Protein AF-A0A496VS73-F1 (afdb_monomer_lite)

Sequence (205 aa):
EYIEGAIDGEAWLETQGPLDFQDGQQIALQIAHCLQRTHEQGIYHLDLKPANLLLKREQDRLIVKIIDFGLARIAPSLRDKTEQRSGTRSLTAFGQAIFGTWEYAPPEQQGNKPVSTPKSDGIAEDDKAWQTACEQNTLEAYQAYLKGNTLKRHLEKAKACLQALEKEKQTQLRREAERKQKAEQQEQAERKTTTDKFFQFEELI

Secondary structure (DSSP, 8-state):
---TT-EEHHHHHHHH-SPPHHHHHHHHHHHHHHHHHHHHTTEE-----GGGEEEEEETTEEEEEE---TT-EE-S-SSS-SSS-------TTHHHH-SS-GGG--TTTS-SS----SSHHHHHHHHHHHHHHHHH-SHHHHHHHHHSSS--TTHHHHHHHHHHHHHHHHHHHHHHHHHHHHHHHHHHHHHHHHHHHHHHHHTT-

Structure (mmCIF, N/CA/C/O backbone):
data_AF-A0A496VS73-F1
#
_entry.id   AF-A0A496VS73-F1
#
loop_
_atom_site.group_PDB
_atom_site.id
_atom_site.type_symbol
_atom_site.label_atom_id
_atom_site.label_alt_id
_atom_site.label_comp_id
_atom_site.label_asym_id
_atom_site.label_entity_id
_atom_site.label_seq_id
_atom_site.pdbx_PDB_ins_code
_atom_site.Cartn_x
_atom_site.Cartn_y
_atom_site.Cartn_z
_atom_site.occupancy
_atom_site.B_iso_or_equiv
_atom_site.auth_seq_id
_atom_site.auth_comp_id
_atom_site.auth_asym_id
_atom_site.auth_atom_id
_atom_site.pdbx_PDB_model_num
ATOM 1 N N . GLU A 1 1 ? 14.445 7.725 -25.934 1.00 56.66 1 GLU A N 1
ATOM 2 C CA . GLU A 1 1 ? 13.894 8.977 -26.497 1.00 56.66 1 GLU A CA 1
ATOM 3 C C . GLU A 1 1 ? 13.517 9.872 -25.324 1.00 56.66 1 GLU A C 1
ATOM 5 O O . GLU A 1 1 ? 12.854 9.377 -24.419 1.00 56.66 1 GLU A O 1
ATOM 10 N N . TYR A 1 2 ? 14.007 11.112 -25.278 1.00 65.81 2 TYR A N 1
ATOM 11 C CA . TYR A 1 2 ? 13.631 12.074 -24.236 1.00 65.81 2 TYR A CA 1
ATOM 12 C C . TYR A 1 2 ? 12.204 12.565 -24.495 1.00 65.81 2 TYR A C 1
ATOM 14 O O . TYR A 1 2 ? 11.879 12.908 -25.630 1.00 65.81 2 TYR A O 1
ATOM 22 N N . ILE A 1 3 ? 11.358 12.579 -23.465 1.00 73.38 3 ILE A N 1
ATOM 23 C CA . ILE A 1 3 ? 9.988 13.085 -23.565 1.00 73.38 3 ILE A CA 1
ATOM 24 C C . ILE A 1 3 ? 9.936 14.413 -22.820 1.00 73.38 3 ILE A C 1
ATOM 26 O O . ILE A 1 3 ? 9.963 14.44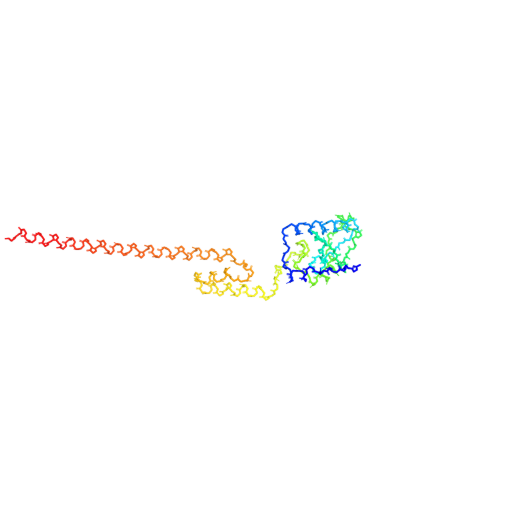7 -21.591 1.00 73.38 3 ILE A O 1
ATOM 30 N N . GLU A 1 4 ? 9.863 15.508 -23.567 1.00 74.81 4 GLU A N 1
ATOM 31 C CA . GLU A 1 4 ? 9.777 16.848 -22.994 1.00 74.81 4 GLU A CA 1
ATOM 32 C C . GLU A 1 4 ? 8.514 16.994 -22.128 1.00 74.81 4 GLU A C 1
ATOM 34 O O . GLU A 1 4 ? 7.402 16.678 -22.568 1.00 74.81 4 GLU A O 1
ATOM 39 N N . GLY A 1 5 ? 8.705 17.440 -20.882 1.00 77.88 5 GLY A N 1
ATOM 40 C CA . GLY A 1 5 ? 7.639 17.629 -19.894 1.00 77.88 5 GLY A CA 1
ATOM 41 C C . GLY A 1 5 ? 7.130 16.351 -19.218 1.00 77.88 5 GLY A C 1
ATOM 42 O O . GLY A 1 5 ? 6.152 16.426 -18.477 1.00 77.88 5 GLY A O 1
ATOM 43 N N . ALA A 1 6 ? 7.750 15.192 -19.461 1.00 84.94 6 ALA A N 1
ATOM 44 C CA . ALA A 1 6 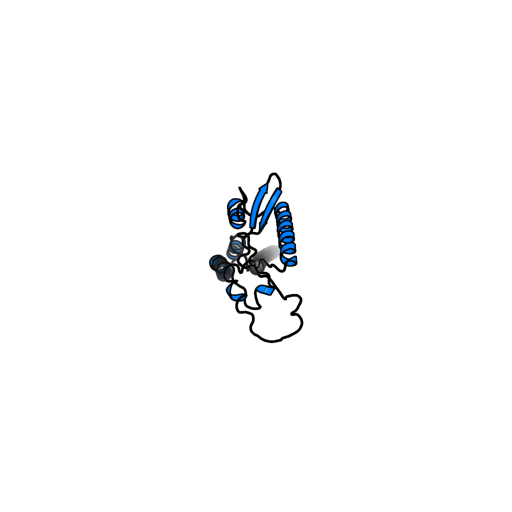? 7.447 13.985 -18.700 1.00 84.94 6 ALA A CA 1
ATOM 45 C C . ALA A 1 6 ? 8.197 13.975 -17.362 1.00 84.94 6 ALA A C 1
ATOM 47 O O . ALA A 1 6 ? 9.365 14.359 -17.299 1.00 84.94 6 ALA A O 1
ATOM 48 N N . ILE A 1 7 ? 7.534 13.486 -16.319 1.00 89.75 7 ILE A N 1
ATOM 49 C CA . ILE A 1 7 ? 8.142 13.191 -15.018 1.00 89.75 7 ILE A CA 1
ATOM 50 C C . ILE A 1 7 ? 8.033 11.696 -14.745 1.00 89.75 7 ILE A C 1
ATOM 52 O O . ILE A 1 7 ? 7.118 11.040 -15.247 1.00 89.75 7 ILE A O 1
ATOM 56 N N . ASP A 1 8 ? 8.971 11.137 -13.992 1.00 91.50 8 ASP A N 1
ATOM 57 C CA . ASP A 1 8 ? 8.861 9.747 -13.565 1.00 91.50 8 ASP A CA 1
ATOM 58 C C . ASP A 1 8 ? 7.722 9.565 -12.546 1.00 91.50 8 ASP A C 1
ATOM 60 O O . ASP A 1 8 ? 7.228 10.517 -11.934 1.00 91.50 8 ASP A O 1
ATOM 64 N N . GLY A 1 9 ? 7.261 8.326 -12.398 1.00 86.69 9 GLY A N 1
ATOM 65 C CA . GLY A 1 9 ? 6.121 7.992 -11.558 1.00 86.69 9 GLY A CA 1
ATOM 66 C C . GLY A 1 9 ? 6.364 8.200 -10.064 1.00 86.69 9 GLY A C 1
ATOM 67 O O . GLY A 1 9 ? 5.392 8.419 -9.347 1.00 86.69 9 GLY A O 1
ATOM 68 N N . GLU A 1 10 ? 7.609 8.165 -9.577 1.00 86.69 10 GLU A N 1
ATOM 69 C CA . GLU A 1 10 ? 7.899 8.501 -8.173 1.00 86.69 10 GLU A CA 1
ATOM 70 C C . GLU A 1 10 ? 7.754 10.006 -7.955 1.00 86.69 10 GLU A C 1
ATOM 72 O O . GLU A 1 10 ? 6.976 10.425 -7.095 1.00 86.69 10 GLU A O 1
ATOM 77 N N . ALA A 1 11 ? 8.377 10.820 -8.809 1.00 85.62 11 ALA A N 1
ATOM 78 C CA . ALA A 1 11 ? 8.225 12.272 -8.784 1.00 8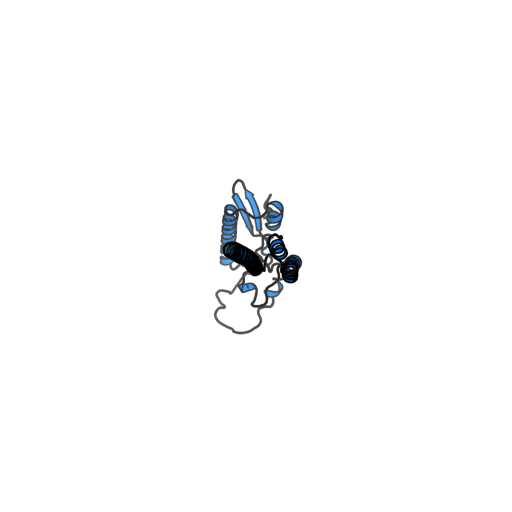5.62 11 ALA A CA 1
ATOM 79 C C . ALA A 1 11 ? 6.760 12.704 -8.969 1.00 85.62 11 ALA A C 1
ATOM 81 O O . ALA A 1 11 ? 6.298 13.660 -8.340 1.00 85.62 11 ALA A O 1
ATOM 82 N N . TRP A 1 12 ? 5.990 11.991 -9.798 1.00 88.31 12 TRP A N 1
ATOM 83 C CA . TRP A 1 12 ? 4.550 12.216 -9.924 1.00 88.31 12 TRP A CA 1
ATOM 84 C C . TRP A 1 12 ? 3.823 11.968 -8.601 1.00 88.31 12 TRP A C 1
ATOM 86 O O . TRP A 1 12 ? 3.054 12.819 -8.161 1.00 88.31 12 TRP A O 1
ATOM 96 N N . LEU A 1 13 ? 4.063 10.827 -7.950 1.00 84.56 13 LEU A N 1
ATOM 97 C CA . LEU A 1 13 ? 3.421 10.497 -6.676 1.00 84.56 13 LEU A CA 1
ATOM 98 C C . LEU A 1 13 ? 3.774 11.504 -5.575 1.00 84.56 13 LEU A C 1
ATOM 100 O O . LEU A 1 13 ? 2.911 11.844 -4.770 1.00 84.56 13 LEU A O 1
ATOM 104 N N . GLU A 1 14 ? 5.004 12.014 -5.559 1.00 84.50 14 GLU A N 1
ATOM 105 C CA . GLU A 1 14 ? 5.445 13.023 -4.591 1.00 84.50 14 GLU A CA 1
ATOM 106 C C . GLU A 1 14 ? 4.816 14.400 -4.831 1.00 84.50 14 GLU A C 1
ATOM 108 O O . GLU A 1 14 ? 4.455 15.090 -3.878 1.00 84.50 14 GLU A O 1
ATOM 113 N N . THR A 1 15 ? 4.679 14.815 -6.093 1.00 85.12 15 THR A N 1
ATOM 114 C CA . THR A 1 15 ? 4.231 16.177 -6.434 1.00 85.12 15 THR A CA 1
ATOM 115 C C . THR A 1 15 ? 2.728 16.302 -6.671 1.00 85.12 15 THR A C 1
ATOM 117 O O . THR A 1 15 ? 2.143 17.329 -6.333 1.00 85.12 15 THR A O 1
ATOM 120 N N . GLN A 1 16 ? 2.098 15.279 -7.246 1.00 84.31 16 GLN A N 1
ATOM 121 C CA . GLN A 1 16 ? 0.685 15.270 -7.645 1.00 84.31 16 GLN A CA 1
ATOM 122 C C . GLN A 1 16 ? -0.157 14.287 -6.820 1.00 84.31 16 GLN A C 1
ATOM 124 O O . GLN A 1 16 ? -1.383 14.382 -6.821 1.00 84.31 16 GLN A O 1
ATOM 129 N N . GLY A 1 17 ? 0.476 13.350 -6.108 1.00 84.94 17 GLY A N 1
ATOM 130 C CA . GLY A 1 17 ? -0.224 12.295 -5.381 1.00 84.94 17 GLY A CA 1
ATOM 131 C C . GLY A 1 17 ? -0.705 11.145 -6.282 1.00 84.94 17 GLY A C 1
ATOM 132 O O . GLY A 1 17 ? -0.290 11.026 -7.440 1.00 84.94 17 GLY A O 1
ATOM 133 N N . PRO A 1 18 ? -1.554 10.245 -5.749 1.00 86.56 18 PRO A N 1
ATOM 134 C CA . PRO A 1 18 ? -2.065 9.104 -6.500 1.00 86.56 18 PRO A CA 1
ATOM 135 C C . PRO A 1 18 ? -2.952 9.549 -7.668 1.00 86.56 18 PRO A C 1
ATOM 137 O O . PRO A 1 18 ? -3.708 10.513 -7.560 1.00 86.56 18 PRO A O 1
ATOM 140 N N . LEU A 1 19 ? -2.888 8.801 -8.772 1.00 87.12 19 LEU A N 1
ATOM 141 C CA . LEU A 1 19 ? -3.787 8.997 -9.908 1.00 87.12 19 LEU A CA 1
ATOM 142 C C . LEU A 1 19 ? -5.242 8.750 -9.499 1.00 87.12 19 LEU A C 1
ATOM 144 O O . LEU A 1 19 ? -5.527 7.862 -8.690 1.00 87.12 19 LEU A O 1
ATOM 148 N N . ASP A 1 20 ? -6.163 9.502 -10.103 1.00 90.12 20 ASP A N 1
ATOM 149 C CA . ASP A 1 20 ? -7.580 9.172 -10.006 1.00 90.12 20 ASP A CA 1
ATOM 150 C C . ASP A 1 20 ? -7.881 7.834 -10.703 1.00 90.12 20 ASP A C 1
ATOM 152 O O . ASP A 1 20 ? -7.053 7.257 -11.415 1.00 90.12 20 ASP A O 1
ATOM 156 N N . PHE A 1 21 ? -9.080 7.302 -10.476 1.00 87.75 21 PHE A N 1
ATOM 157 C CA . PHE A 1 21 ? -9.451 5.993 -11.007 1.00 87.75 21 PHE A CA 1
ATOM 158 C C . PHE A 1 21 ? -9.423 5.935 -12.544 1.00 87.75 21 PHE A C 1
ATOM 160 O O . PHE A 1 21 ? -9.032 4.915 -13.116 1.00 87.75 21 PHE A O 1
ATOM 167 N N . GLN A 1 22 ? -9.831 7.014 -13.213 1.00 88.00 22 GLN A N 1
ATOM 168 C CA . GLN A 1 22 ? -9.933 7.064 -14.666 1.00 88.00 22 GLN A CA 1
ATOM 169 C C . GLN A 1 22 ? -8.541 7.108 -15.303 1.00 88.00 22 GLN A C 1
ATOM 171 O O . GLN A 1 22 ? -8.244 6.306 -16.193 1.00 88.00 22 GLN A O 1
ATOM 176 N N . ASP A 1 23 ? -7.667 7.979 -14.808 1.00 89.31 23 ASP A N 1
ATOM 177 C CA . ASP A 1 23 ? -6.275 8.075 -15.234 1.00 89.31 23 ASP A CA 1
ATOM 178 C C . ASP A 1 23 ? -5.508 6.794 -14.888 1.00 89.31 23 ASP A C 1
ATOM 180 O O . ASP A 1 23 ? -4.802 6.246 -15.734 1.00 89.31 23 ASP A O 1
ATOM 184 N N . GLY A 1 24 ? -5.706 6.243 -13.688 1.00 91.06 24 GLY A N 1
ATOM 185 C CA . GLY A 1 24 ? -5.104 4.978 -13.270 1.00 91.06 24 GLY A CA 1
ATOM 186 C C . GLY A 1 24 ? -5.458 3.821 -14.209 1.00 91.06 24 GLY A C 1
ATOM 187 O O . GLY A 1 24 ? -4.573 3.072 -14.630 1.00 91.06 24 GLY A O 1
ATOM 188 N N . GLN A 1 25 ? -6.727 3.705 -14.614 1.00 92.12 25 GLN A N 1
ATOM 189 C CA . GLN A 1 25 ? -7.166 2.695 -15.580 1.00 92.12 25 GLN A CA 1
ATOM 190 C C . GLN A 1 25 ? -6.515 2.893 -16.957 1.00 92.12 25 GLN A C 1
ATOM 192 O O . GLN A 1 25 ? -6.043 1.926 -17.563 1.00 92.12 25 GLN A O 1
ATOM 197 N N . GLN A 1 26 ? -6.464 4.131 -17.457 1.00 91.12 26 GLN A N 1
ATOM 198 C CA . GLN A 1 26 ? -5.842 4.433 -18.750 1.00 91.12 26 GLN A CA 1
ATOM 199 C C . GLN A 1 26 ? -4.344 4.115 -18.761 1.00 91.12 26 GLN A C 1
ATOM 201 O O . GLN A 1 26 ? -3.826 3.620 -19.766 1.00 91.12 26 GLN A O 1
ATOM 206 N N . ILE A 1 27 ? -3.646 4.386 -17.660 1.00 92.06 27 ILE A N 1
ATOM 207 C CA . ILE A 1 27 ? -2.216 4.105 -17.515 1.00 92.06 27 ILE A CA 1
ATOM 208 C C . ILE A 1 27 ? -1.964 2.604 -17.393 1.00 92.06 27 ILE A C 1
ATOM 210 O O . ILE A 1 27 ? -1.099 2.081 -18.097 1.00 92.06 27 ILE A O 1
ATOM 214 N N . ALA A 1 28 ? -2.764 1.884 -16.605 1.00 90.19 28 ALA A N 1
ATOM 215 C CA . ALA A 1 28 ? -2.658 0.431 -16.484 1.00 90.19 28 ALA A CA 1
ATOM 216 C C . ALA A 1 28 ? -2.817 -0.277 -17.842 1.00 90.19 28 ALA A C 1
ATOM 218 O O . ALA A 1 28 ? -2.036 -1.172 -18.167 1.00 90.19 28 ALA A O 1
ATOM 219 N N . LEU A 1 29 ? -3.772 0.160 -18.672 1.00 92.25 29 LEU A N 1
ATOM 220 C CA . LEU A 1 29 ? -3.965 -0.379 -20.023 1.00 92.25 29 LEU A CA 1
ATOM 221 C C . LEU A 1 29 ? -2.762 -0.111 -20.935 1.00 92.25 29 LEU A C 1
ATOM 223 O O . LEU A 1 29 ? -2.320 -1.008 -21.652 1.00 92.25 29 LEU A O 1
ATOM 227 N N . GLN A 1 30 ? -2.208 1.102 -20.906 1.00 93.31 30 GLN A N 1
ATOM 228 C CA . GLN A 1 30 ? -1.027 1.452 -21.701 1.00 93.31 30 GLN A CA 1
ATOM 229 C C . GLN A 1 30 ? 0.199 0.616 -21.301 1.00 93.31 30 GLN A C 1
ATOM 231 O O . GLN A 1 30 ? 0.897 0.094 -22.174 1.00 93.31 30 GLN A O 1
ATOM 236 N N . ILE A 1 31 ? 0.423 0.429 -19.996 1.00 91.50 31 ILE A N 1
ATOM 237 C CA . ILE A 1 31 ? 1.489 -0.432 -19.467 1.00 91.50 31 ILE A CA 1
ATOM 238 C C . ILE A 1 31 ? 1.278 -1.876 -19.927 1.00 91.50 31 ILE A C 1
ATOM 240 O O . ILE A 1 31 ? 2.197 -2.477 -20.481 1.00 91.50 31 ILE A O 1
ATOM 244 N N . ALA A 1 32 ? 0.068 -2.419 -19.766 1.00 90.06 32 ALA A N 1
ATOM 245 C CA . ALA A 1 32 ? -0.255 -3.788 -20.161 1.00 90.06 32 ALA A CA 1
ATOM 246 C C . ALA A 1 32 ? -0.027 -4.027 -21.662 1.00 90.06 32 ALA A C 1
ATOM 248 O O . ALA A 1 32 ? 0.591 -5.022 -22.036 1.00 90.06 32 ALA A O 1
ATOM 249 N N . HIS A 1 33 ? -0.449 -3.096 -22.523 1.00 89.88 33 HIS A N 1
ATOM 250 C CA . HIS A 1 33 ? -0.206 -3.180 -23.964 1.00 89.88 33 HIS A CA 1
ATOM 251 C C . HIS A 1 33 ? 1.283 -3.137 -24.322 1.00 89.88 33 HIS A C 1
ATOM 253 O O . HIS A 1 33 ? 1.720 -3.876 -25.207 1.00 89.88 33 HIS A O 1
ATOM 259 N N . CYS A 1 34 ? 2.065 -2.287 -23.651 1.00 89.25 34 CYS A N 1
ATOM 260 C CA . CYS A 1 34 ? 3.510 -2.221 -23.852 1.00 89.25 34 CYS A CA 1
ATOM 261 C C . CYS A 1 34 ? 4.174 -3.548 -23.460 1.00 89.25 34 CYS A C 1
ATOM 263 O O . CYS A 1 34 ? 4.868 -4.155 -24.276 1.00 89.25 34 CYS A O 1
ATOM 265 N N . LEU A 1 35 ? 3.877 -4.042 -22.254 1.00 86.81 35 LEU A N 1
ATOM 266 C CA . LEU A 1 35 ? 4.433 -5.290 -21.734 1.00 86.81 35 LEU A CA 1
ATOM 267 C C . LEU A 1 35 ? 4.023 -6.502 -22.567 1.00 86.81 35 LEU A C 1
ATOM 269 O O . LEU A 1 35 ? 4.845 -7.375 -22.820 1.00 86.81 35 LEU A O 1
ATOM 273 N N . GLN A 1 36 ? 2.778 -6.553 -23.044 1.00 86.50 36 GLN A N 1
ATOM 274 C CA . GLN A 1 36 ? 2.330 -7.613 -23.942 1.00 86.50 36 GLN A CA 1
ATOM 275 C C . GLN A 1 36 ? 3.206 -7.674 -25.200 1.00 86.50 36 GLN A C 1
ATOM 277 O O . GLN A 1 36 ? 3.717 -8.741 -25.535 1.00 86.50 36 GLN A O 1
ATOM 282 N N . ARG A 1 37 ? 3.437 -6.533 -25.863 1.00 87.50 37 ARG A N 1
ATOM 283 C CA . ARG A 1 37 ? 4.277 -6.480 -27.070 1.00 87.50 37 ARG A CA 1
ATOM 284 C C . ARG A 1 37 ? 5.726 -6.865 -26.791 1.00 87.50 37 ARG A C 1
ATOM 286 O O . ARG A 1 37 ? 6.335 -7.556 -27.602 1.00 87.50 37 ARG A O 1
ATOM 293 N N . THR A 1 38 ? 6.288 -6.450 -25.656 1.00 84.25 38 THR A N 1
ATOM 294 C CA . THR A 1 38 ? 7.654 -6.852 -25.288 1.00 84.25 38 THR A CA 1
ATOM 295 C C . THR A 1 38 ? 7.725 -8.346 -24.977 1.00 84.25 38 THR A C 1
ATOM 297 O O . THR A 1 38 ? 8.649 -9.022 -25.425 1.00 84.25 38 THR A O 1
ATOM 300 N N . HIS A 1 39 ? 6.713 -8.900 -24.303 1.00 83.12 39 HIS A N 1
ATOM 301 C CA . HIS A 1 39 ? 6.629 -10.332 -24.014 1.00 83.12 39 HIS A CA 1
ATOM 302 C C . HIS A 1 39 ? 6.485 -11.178 -25.286 1.00 83.12 39 HIS A C 1
ATOM 304 O O . HIS A 1 39 ? 7.092 -12.243 -25.373 1.00 83.12 39 HIS A O 1
ATOM 310 N N . GLU A 1 40 ? 5.741 -10.710 -26.292 1.00 81.94 40 GLU A N 1
ATOM 311 C CA . GLU A 1 40 ? 5.642 -11.361 -27.610 1.00 81.94 40 GLU A CA 1
ATOM 312 C C . GLU A 1 40 ? 7.005 -11.453 -28.317 1.00 81.94 40 GLU A C 1
ATOM 314 O O . GLU A 1 40 ? 7.250 -12.390 -29.075 1.00 81.94 40 GLU A O 1
ATOM 319 N N . GLN A 1 41 ? 7.919 -10.530 -28.014 1.00 83.00 41 GLN A N 1
ATOM 320 C CA . GLN A 1 41 ? 9.306 -10.529 -28.490 1.00 83.00 41 GLN A CA 1
ATOM 321 C C . GLN A 1 41 ? 10.261 -11.300 -27.560 1.00 83.00 41 GLN A C 1
ATOM 323 O O . GLN A 1 41 ? 11.471 -11.313 -27.779 1.00 83.00 41 GLN A O 1
ATOM 328 N N . GLY A 1 42 ? 9.735 -11.946 -26.514 1.00 78.31 42 GLY A N 1
ATOM 329 C CA . GLY A 1 42 ? 10.517 -12.675 -25.518 1.00 78.31 42 GLY A CA 1
ATOM 330 C C . GLY A 1 42 ? 11.320 -11.776 -24.577 1.00 78.31 42 GLY A C 1
ATOM 331 O O . GLY A 1 42 ? 12.234 -12.277 -23.922 1.00 78.31 42 GLY A O 1
ATOM 332 N N . ILE A 1 43 ? 11.004 -10.477 -24.521 1.00 79.94 43 ILE A N 1
ATOM 333 C CA . ILE A 1 43 ? 11.652 -9.476 -23.670 1.00 79.94 43 ILE A CA 1
ATOM 334 C C . ILE A 1 43 ? 10.772 -9.223 -22.448 1.00 79.94 43 ILE A C 1
ATOM 336 O O . ILE A 1 43 ? 9.637 -8.764 -22.566 1.00 79.94 43 ILE A O 1
ATOM 340 N N . TYR A 1 44 ? 11.319 -9.469 -21.264 1.00 79.62 44 TYR A N 1
ATOM 341 C CA . TYR A 1 44 ? 10.639 -9.235 -19.989 1.00 79.62 44 TYR A CA 1
ATOM 342 C C . TYR A 1 44 ? 11.304 -8.074 -19.264 1.00 79.62 44 TYR A C 1
ATOM 344 O O . TYR A 1 44 ? 12.517 -8.116 -19.099 1.00 79.62 44 TYR A O 1
ATOM 352 N N . HIS A 1 45 ? 10.535 -7.075 -18.817 1.00 83.25 45 HIS A N 1
ATOM 353 C CA . HIS A 1 45 ? 11.078 -5.875 -18.160 1.00 83.25 45 HIS A CA 1
ATOM 354 C C . HIS A 1 45 ? 11.756 -6.184 -16.815 1.00 83.25 45 HIS A C 1
ATOM 356 O O . HIS A 1 45 ? 12.834 -5.675 -16.533 1.00 83.25 45 HIS A O 1
ATOM 362 N N . LEU A 1 46 ? 11.128 -7.041 -16.000 1.00 75.38 46 LEU A N 1
ATOM 363 C CA . LEU A 1 46 ? 11.600 -7.537 -14.693 1.00 75.38 46 LEU A CA 1
ATOM 364 C C . LEU A 1 46 ? 11.831 -6.495 -13.584 1.00 75.38 46 LEU A C 1
ATOM 366 O O . LEU A 1 46 ? 11.981 -6.891 -12.435 1.00 75.38 46 LEU A O 1
ATOM 370 N N . ASP A 1 47 ? 11.793 -5.202 -13.896 1.00 78.69 47 ASP A N 1
ATOM 371 C CA . ASP A 1 47 ? 11.912 -4.116 -12.913 1.00 78.69 47 ASP A CA 1
ATOM 372 C C . ASP A 1 47 ? 10.829 -3.049 -13.099 1.00 78.69 47 ASP A C 1
ATOM 374 O O . ASP A 1 47 ? 11.101 -1.877 -13.344 1.00 78.69 47 ASP A O 1
ATOM 378 N N . LEU A 1 48 ? 9.565 -3.466 -13.133 1.00 82.50 48 LEU A N 1
ATOM 379 C CA . LEU A 1 48 ? 8.468 -2.524 -13.340 1.00 82.50 48 LEU A CA 1
ATOM 380 C C . LEU A 1 48 ? 8.142 -1.807 -12.022 1.00 82.50 48 LEU A C 1
ATOM 382 O O . LEU A 1 48 ? 7.589 -2.416 -11.113 1.00 82.50 48 LEU A O 1
ATOM 386 N N . LYS A 1 49 ? 8.460 -0.514 -11.937 1.00 83.94 49 LYS A N 1
ATOM 387 C CA . LYS A 1 49 ? 8.215 0.357 -10.774 1.00 83.94 49 LYS A CA 1
ATOM 388 C C . LYS A 1 49 ? 7.876 1.781 -11.224 1.00 83.94 49 LYS A C 1
ATOM 390 O O . LYS A 1 49 ? 8.200 2.114 -12.365 1.00 83.94 49 LYS A O 1
ATOM 395 N N . PRO A 1 50 ? 7.290 2.642 -10.370 1.00 86.75 50 PRO A N 1
ATOM 396 C CA . PRO A 1 50 ? 6.948 4.014 -10.747 1.00 86.75 50 PRO A CA 1
ATOM 397 C C . PRO A 1 50 ? 8.134 4.819 -11.301 1.00 86.75 50 PRO A C 1
ATOM 399 O O . PRO A 1 50 ? 7.963 5.493 -12.311 1.00 86.75 50 PRO A O 1
ATOM 402 N N . ALA A 1 51 ? 9.346 4.661 -10.755 1.00 84.88 51 ALA A N 1
ATOM 403 C CA . ALA A 1 51 ? 10.555 5.306 -11.290 1.00 84.88 51 ALA A CA 1
ATOM 404 C C . ALA A 1 51 ? 10.868 4.930 -12.753 1.00 84.88 51 ALA A C 1
ATOM 406 O O . ALA A 1 51 ? 11.489 5.702 -13.477 1.00 84.88 51 ALA A O 1
ATOM 407 N N . ASN A 1 52 ? 10.400 3.763 -13.208 1.00 90.00 52 ASN A N 1
ATOM 408 C CA . ASN A 1 52 ? 10.585 3.265 -14.572 1.00 90.00 52 ASN A CA 1
ATOM 409 C C . ASN A 1 52 ? 9.384 3.584 -15.486 1.00 90.00 52 ASN A C 1
ATOM 411 O O . ASN A 1 52 ? 9.263 3.047 -16.589 1.00 90.00 52 ASN A O 1
ATOM 415 N N . LEU A 1 53 ? 8.480 4.463 -15.047 1.00 91.50 53 LEU A N 1
ATOM 416 C CA . LEU A 1 53 ? 7.324 4.930 -15.805 1.00 91.50 53 LEU A CA 1
ATOM 417 C C . LEU A 1 53 ? 7.413 6.445 -15.978 1.00 91.50 53 LEU A C 1
ATOM 419 O O . LEU A 1 53 ? 7.255 7.190 -15.020 1.00 91.50 53 LEU A O 1
ATOM 423 N N . LEU A 1 54 ? 7.615 6.911 -17.208 1.00 92.75 54 LEU A N 1
ATOM 424 C CA . LEU A 1 54 ? 7.506 8.329 -17.536 1.00 92.75 54 LEU A CA 1
ATOM 425 C C . LEU A 1 54 ? 6.053 8.683 -17.819 1.00 92.75 54 LEU A C 1
ATOM 427 O O . LEU A 1 54 ? 5.451 8.137 -18.745 1.00 92.75 54 LEU A O 1
ATOM 431 N N . LEU A 1 55 ? 5.519 9.620 -17.047 1.00 92.12 55 LEU A N 1
ATOM 432 C CA . LEU A 1 55 ? 4.164 10.136 -17.148 1.00 92.12 55 LEU A CA 1
ATOM 433 C C . LEU A 1 55 ? 4.184 11.547 -17.728 1.00 92.12 55 LEU A C 1
ATOM 435 O O . LEU A 1 55 ? 4.951 12.408 -17.297 1.00 92.12 55 LEU A O 1
ATOM 439 N N . LYS A 1 56 ? 3.308 11.800 -18.699 1.00 90.62 56 LYS A N 1
ATOM 440 C CA . LYS A 1 56 ? 3.103 13.128 -19.280 1.00 90.62 56 LYS A CA 1
ATOM 441 C C . LYS A 1 56 ? 1.626 13.364 -19.529 1.00 90.62 56 LYS A C 1
ATOM 443 O O . LYS A 1 56 ? 0.967 12.545 -20.169 1.00 90.62 56 LYS A O 1
ATOM 448 N N . ARG A 1 57 ? 1.114 14.503 -19.066 1.00 86.75 57 ARG A N 1
ATOM 449 C CA . ARG A 1 57 ? -0.229 14.956 -19.429 1.00 86.75 57 ARG A CA 1
ATOM 450 C C . ARG A 1 57 ? -0.162 15.717 -20.750 1.00 86.75 57 ARG A C 1
ATOM 45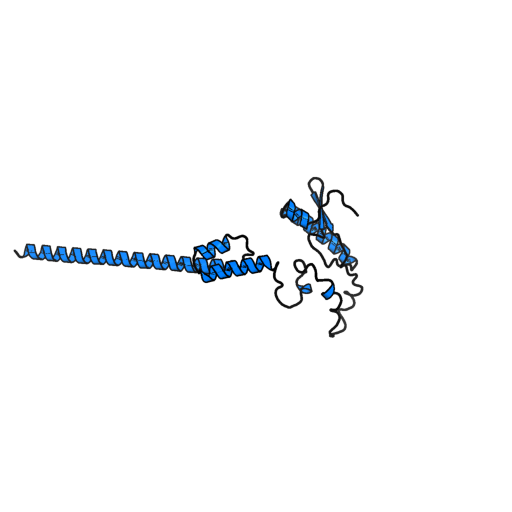2 O O . ARG A 1 57 ? 0.497 16.750 -20.839 1.00 86.75 57 ARG A O 1
ATOM 459 N N . GLU A 1 58 ? -0.829 15.198 -21.771 1.00 86.56 58 GLU A N 1
ATOM 460 C CA . GLU A 1 58 ? -1.048 15.883 -23.044 1.00 86.56 58 GLU A CA 1
ATOM 461 C C . GLU A 1 58 ? -2.539 16.179 -23.185 1.00 86.56 58 GLU A C 1
ATOM 463 O O . GLU A 1 58 ? -3.352 15.263 -23.299 1.00 86.56 58 GLU A O 1
ATOM 468 N N . GLN A 1 59 ? -2.895 17.469 -23.166 1.00 84.38 59 GLN A N 1
ATOM 469 C CA . GLN A 1 59 ? -4.290 17.922 -23.159 1.00 84.38 59 GLN A CA 1
ATOM 470 C C . GLN A 1 59 ? -5.077 17.231 -22.025 1.00 84.38 59 GLN A C 1
ATOM 472 O O . GLN A 1 59 ? -4.688 17.340 -20.863 1.00 84.38 59 GLN A O 1
ATOM 477 N N . ASP A 1 60 ? -6.124 16.477 -22.365 1.00 82.38 60 ASP A N 1
ATOM 478 C CA . ASP A 1 60 ? -6.985 15.765 -21.416 1.00 82.38 60 ASP A CA 1
ATOM 479 C C . ASP A 1 60 ? -6.578 14.296 -21.205 1.00 82.38 60 ASP A C 1
ATOM 481 O O . ASP A 1 60 ? -7.338 13.516 -20.633 1.00 82.38 60 ASP A O 1
ATOM 485 N N . ARG A 1 61 ? -5.393 13.878 -21.676 1.00 85.94 61 ARG A N 1
ATOM 486 C CA . ARG A 1 61 ? -4.948 12.481 -21.601 1.00 85.94 61 ARG A CA 1
ATOM 487 C C . ARG A 1 61 ? -3.602 12.334 -20.906 1.00 85.94 61 ARG A C 1
ATOM 489 O O . ARG A 1 61 ? -2.634 13.024 -21.222 1.00 85.94 61 ARG A O 1
ATOM 496 N N . LEU A 1 62 ? -3.521 11.359 -20.004 1.00 89.56 62 LEU A N 1
ATOM 497 C CA . LEU A 1 62 ? -2.265 10.940 -19.399 1.00 89.56 62 LEU A CA 1
ATOM 498 C C . LEU A 1 62 ? -1.606 9.843 -20.249 1.00 89.56 62 LEU A C 1
ATOM 500 O O . LEU A 1 62 ? -2.211 8.813 -20.567 1.00 89.56 62 LEU A O 1
ATOM 504 N N . ILE A 1 63 ? -0.357 10.076 -20.637 1.00 91.75 63 ILE A N 1
ATOM 505 C CA . ILE A 1 63 ? 0.458 9.163 -21.439 1.00 91.75 63 ILE A CA 1
ATOM 506 C C . ILE A 1 63 ? 1.540 8.569 -20.543 1.00 91.75 63 ILE A C 1
ATOM 508 O O . ILE A 1 63 ? 2.185 9.300 -19.791 1.00 91.75 63 ILE A O 1
ATOM 512 N N . VAL A 1 64 ? 1.760 7.257 -20.659 1.00 93.06 64 VAL A N 1
ATOM 513 C CA . VAL A 1 64 ? 2.858 6.551 -19.986 1.00 93.06 64 VAL A CA 1
ATOM 514 C C . VAL A 1 64 ? 3.826 5.948 -20.997 1.00 93.06 64 VAL A C 1
ATOM 516 O O . VAL A 1 64 ? 3.417 5.318 -21.975 1.00 93.06 64 VAL A O 1
ATOM 519 N N . LYS A 1 65 ? 5.126 6.096 -20.739 1.00 90.31 65 LYS A N 1
ATOM 520 C CA . LYS A 1 65 ? 6.173 5.310 -21.396 1.00 90.31 65 LYS A CA 1
ATOM 521 C C . LYS A 1 65 ? 6.973 4.542 -20.353 1.00 90.31 65 LYS A C 1
ATOM 523 O O . LYS A 1 65 ? 7.423 5.114 -19.368 1.00 90.31 65 LYS A O 1
ATOM 528 N N . ILE A 1 66 ? 7.165 3.252 -20.604 1.00 90.44 66 ILE A N 1
ATOM 529 C CA . ILE A 1 66 ? 8.040 2.411 -19.788 1.00 90.44 66 ILE A CA 1
ATOM 530 C C . ILE A 1 66 ? 9.487 2.688 -20.204 1.00 90.44 66 ILE A C 1
ATOM 532 O O . ILE A 1 66 ? 9.800 2.677 -21.400 1.00 90.44 66 ILE A O 1
ATOM 536 N N . ILE A 1 67 ? 10.346 2.955 -19.228 1.00 87.00 67 ILE A N 1
ATOM 537 C CA . ILE A 1 67 ? 11.776 3.205 -19.405 1.00 87.00 67 ILE A CA 1
ATOM 538 C C . ILE A 1 67 ? 12.602 2.208 -18.593 1.00 87.00 67 ILE A C 1
ATOM 540 O O . ILE A 1 67 ? 12.088 1.549 -17.703 1.00 87.00 67 ILE A O 1
ATOM 544 N N . ASP A 1 68 ? 13.893 2.141 -18.914 1.00 80.44 68 ASP A N 1
ATOM 545 C CA . ASP A 1 68 ? 14.891 1.307 -18.239 1.00 80.44 68 ASP A CA 1
ATOM 546 C C . ASP A 1 68 ? 14.637 -0.212 -18.293 1.00 80.44 68 ASP A C 1
ATOM 548 O O . ASP A 1 68 ? 14.285 -0.885 -17.329 1.00 80.44 68 ASP A O 1
ATOM 552 N N . PHE A 1 69 ? 14.954 -0.779 -19.458 1.00 77.75 69 PHE A N 1
ATOM 553 C CA . PHE A 1 69 ? 15.062 -2.222 -19.666 1.00 77.75 69 PHE A CA 1
ATOM 554 C C . PHE A 1 69 ? 16.417 -2.780 -19.174 1.00 77.75 69 PHE A C 1
ATOM 556 O O . PHE A 1 69 ? 16.883 -3.797 -19.687 1.00 77.75 69 PHE A O 1
ATOM 563 N N . GLY A 1 70 ? 17.092 -2.140 -18.212 1.00 67.12 70 GLY A N 1
ATOM 564 C CA . GLY A 1 70 ? 18.420 -2.538 -17.728 1.00 67.12 70 GLY A CA 1
ATOM 565 C C . GLY A 1 70 ? 18.472 -3.942 -17.115 1.00 67.12 70 GLY A C 1
ATOM 566 O O . GLY A 1 70 ? 19.500 -4.614 -17.191 1.00 67.12 70 GLY A O 1
ATOM 567 N N . LEU A 1 71 ? 17.346 -4.423 -16.580 1.00 65.69 71 LEU A N 1
ATOM 568 C CA . LEU A 1 71 ? 17.167 -5.801 -16.106 1.00 65.69 71 LEU A CA 1
ATOM 569 C C . LEU A 1 71 ? 16.455 -6.706 -17.115 1.00 65.69 71 LEU A C 1
ATOM 571 O O . LEU A 1 71 ? 16.140 -7.859 -16.803 1.00 65.69 71 LEU A O 1
ATOM 575 N N . ALA A 1 72 ? 16.211 -6.217 -18.331 1.00 70.44 72 ALA A N 1
ATOM 576 C CA . ALA A 1 72 ? 15.416 -6.950 -19.286 1.00 70.44 72 ALA A CA 1
ATOM 577 C C . ALA A 1 72 ? 16.132 -8.204 -19.775 1.00 70.44 72 ALA A C 1
ATOM 579 O O . ALA A 1 72 ? 17.306 -8.196 -20.153 1.00 70.44 72 ALA A O 1
ATOM 580 N N . ARG A 1 73 ? 15.398 -9.314 -19.791 1.00 65.69 73 ARG A N 1
ATOM 581 C CA . ARG A 1 73 ? 15.914 -10.599 -20.264 1.00 65.69 73 ARG A CA 1
ATOM 582 C C . ARG A 1 73 ? 15.217 -10.998 -21.547 1.00 65.69 73 ARG A C 1
ATOM 584 O O . ARG A 1 73 ? 13.992 -11.015 -21.604 1.00 65.69 73 ARG A O 1
ATOM 591 N N . ILE A 1 74 ? 16.018 -11.393 -22.532 1.00 61.75 74 ILE A N 1
ATOM 592 C CA . ILE A 1 74 ? 15.564 -12.170 -23.684 1.00 61.75 74 ILE A CA 1
ATOM 593 C C . ILE A 1 74 ? 15.466 -13.616 -23.200 1.00 61.75 74 ILE A C 1
ATOM 595 O O . ILE A 1 74 ? 16.445 -14.148 -22.676 1.00 61.75 74 ILE A O 1
ATOM 599 N N . ALA A 1 75 ? 14.304 -14.250 -23.321 1.00 55.66 75 ALA A N 1
ATOM 600 C CA . ALA A 1 75 ? 14.159 -15.678 -23.069 1.00 55.66 75 ALA A CA 1
ATOM 601 C C . ALA A 1 75 ? 14.304 -16.446 -24.390 1.00 55.66 75 ALA A C 1
ATOM 603 O O . ALA A 1 75 ? 13.339 -16.500 -25.150 1.00 55.66 75 ALA A O 1
ATOM 604 N N . PRO A 1 76 ? 15.436 -17.122 -24.678 1.00 43.94 76 PRO A N 1
ATOM 605 C CA . PRO A 1 76 ? 15.509 -17.967 -25.864 1.00 43.94 76 PRO A CA 1
ATOM 606 C C . PRO A 1 76 ? 14.719 -19.275 -25.705 1.00 43.94 76 PRO A C 1
ATOM 608 O O . PRO A 1 76 ? 14.720 -20.092 -26.615 1.00 43.94 76 PRO A O 1
ATOM 611 N N . SER A 1 77 ? 14.129 -19.575 -24.537 1.00 42.56 77 SER A N 1
ATOM 612 C CA . SER A 1 77 ? 13.650 -20.938 -24.244 1.00 42.56 77 SER A CA 1
ATOM 613 C C . SER A 1 77 ? 12.689 -21.027 -23.046 1.00 42.56 77 SER A C 1
ATOM 615 O O . SER A 1 77 ? 12.907 -21.842 -22.153 1.00 42.56 77 SER A O 1
ATOM 617 N N . LEU A 1 78 ? 11.637 -20.205 -22.974 1.00 43.41 78 LEU A N 1
ATOM 618 C CA . LEU A 1 78 ? 10.493 -20.530 -22.094 1.00 43.41 78 LEU A CA 1
ATOM 619 C C . LEU A 1 78 ? 9.449 -21.414 -22.798 1.00 43.41 78 LEU A C 1
ATOM 621 O O . LEU A 1 78 ? 8.641 -22.039 -22.123 1.00 43.41 78 LEU A O 1
ATOM 625 N N . ARG A 1 79 ? 9.508 -21.529 -24.134 1.00 42.03 79 ARG A N 1
ATOM 626 C CA . ARG A 1 79 ? 8.692 -22.480 -24.908 1.00 42.03 79 ARG A CA 1
ATOM 627 C C . ARG A 1 79 ? 9.326 -23.873 -25.060 1.00 42.03 79 ARG A C 1
ATOM 629 O O . ARG A 1 79 ? 8.582 -24.835 -25.166 1.00 42.03 79 ARG A O 1
ATOM 636 N N . ASP A 1 80 ? 10.654 -23.993 -24.966 1.00 40.47 80 ASP A N 1
ATOM 637 C CA . ASP A 1 80 ? 11.380 -25.254 -25.241 1.00 40.47 80 ASP A CA 1
ATOM 638 C C . ASP A 1 80 ? 11.879 -26.015 -23.994 1.00 40.47 80 ASP A C 1
ATOM 640 O O . ASP A 1 80 ? 12.611 -26.994 -24.118 1.00 40.47 80 ASP A O 1
ATOM 644 N N . LYS A 1 81 ? 11.542 -25.579 -22.772 1.00 40.34 81 LYS A N 1
ATOM 645 C CA . LYS A 1 81 ? 12.083 -26.170 -21.525 1.00 40.34 81 LYS A CA 1
ATOM 646 C C . LYS A 1 81 ? 11.028 -26.595 -20.503 1.00 40.34 81 LYS A C 1
ATOM 648 O O . LYS A 1 81 ? 11.303 -26.618 -19.307 1.00 40.34 81 LYS A O 1
ATOM 653 N N . THR A 1 82 ? 9.826 -26.951 -20.948 1.00 41.16 82 THR A N 1
ATOM 654 C CA . THR A 1 82 ? 8.874 -27.707 -20.112 1.00 41.16 82 THR A CA 1
ATOM 655 C C . THR A 1 82 ? 9.158 -29.208 -20.099 1.00 41.16 82 THR A C 1
ATOM 657 O O . THR A 1 82 ? 8.633 -29.916 -19.246 1.00 41.16 82 THR A O 1
ATOM 660 N N . GLU A 1 83 ? 10.064 -29.694 -20.948 1.00 40.53 83 GLU A N 1
ATOM 661 C CA . GLU A 1 83 ? 10.567 -31.060 -20.883 1.00 40.53 83 GLU A CA 1
ATOM 662 C C . GLU A 1 83 ? 12.059 -31.042 -20.550 1.00 40.53 83 GLU A C 1
ATOM 664 O O . GLU A 1 83 ? 12.865 -30.434 -21.243 1.00 40.53 83 GLU A O 1
ATOM 669 N N . GLN A 1 84 ? 12.419 -31.760 -19.488 1.00 38.38 84 GLN A N 1
ATOM 670 C CA . GLN A 1 84 ? 13.776 -32.038 -19.008 1.00 38.38 84 GLN A CA 1
ATOM 671 C C . GLN A 1 84 ? 14.350 -31.123 -17.910 1.00 38.38 84 GLN A C 1
ATOM 673 O O . GLN A 1 84 ? 15.000 -30.110 -18.154 1.00 38.38 84 GLN A O 1
ATOM 678 N N . ARG A 1 85 ? 14.270 -31.704 -16.700 1.00 35.69 85 ARG A N 1
ATOM 679 C CA . ARG A 1 85 ? 15.257 -31.740 -15.599 1.00 35.69 85 ARG A CA 1
ATOM 680 C C . ARG A 1 85 ? 14.834 -31.036 -14.312 1.00 35.69 85 ARG A C 1
ATOM 682 O O . ARG A 1 85 ? 15.137 -29.875 -14.066 1.00 35.69 85 ARG A O 1
ATOM 689 N N . SER A 1 86 ? 14.290 -31.862 -13.413 1.00 44.44 86 SER A N 1
ATOM 690 C CA . SER A 1 86 ? 14.696 -31.887 -12.006 1.00 44.44 86 SER A CA 1
ATOM 691 C C . SER A 1 86 ? 16.207 -31.681 -11.891 1.00 44.44 86 SER A C 1
ATOM 693 O O . SER A 1 86 ? 16.981 -32.449 -12.462 1.00 44.44 86 SER A O 1
ATOM 695 N N . GLY A 1 87 ? 16.632 -30.656 -11.160 1.00 33.38 87 GLY A N 1
ATOM 696 C CA . GLY A 1 87 ? 18.049 -30.414 -10.918 1.00 33.38 87 GLY A CA 1
ATOM 697 C C . GLY A 1 87 ? 18.343 -28.954 -10.631 1.00 33.38 87 GLY A C 1
ATOM 698 O O . GLY A 1 87 ? 18.456 -28.135 -11.534 1.00 33.38 87 GLY A O 1
ATOM 699 N N . THR A 1 88 ? 18.472 -28.658 -9.345 1.00 44.66 88 THR A N 1
ATOM 700 C CA . THR A 1 88 ? 19.162 -27.520 -8.736 1.00 44.66 88 THR A CA 1
ATOM 701 C C . THR A 1 88 ? 20.212 -26.876 -9.656 1.00 44.66 88 THR A C 1
ATOM 703 O O . THR A 1 88 ? 21.044 -27.600 -10.203 1.00 44.66 88 THR A O 1
ATOM 706 N N . ARG A 1 89 ? 20.238 -25.525 -9.700 1.00 40.34 89 ARG A N 1
ATOM 707 C CA . ARG A 1 89 ? 21.351 -24.639 -10.151 1.00 40.34 89 ARG A CA 1
ATOM 708 C C . ARG A 1 89 ? 21.131 -23.817 -11.439 1.00 40.34 89 ARG A C 1
ATOM 710 O O . ARG A 1 89 ? 21.992 -23.772 -12.309 1.00 40.34 89 ARG A O 1
ATOM 717 N N . SER A 1 90 ? 20.043 -23.041 -11.498 1.00 38.03 90 SER A N 1
ATOM 718 C CA . SER A 1 90 ? 19.977 -21.830 -12.349 1.00 38.03 90 SER A CA 1
ATOM 719 C C . SER A 1 90 ? 19.362 -20.617 -11.626 1.00 38.03 90 SER A C 1
ATOM 721 O O . SER A 1 90 ? 18.679 -19.789 -12.215 1.00 38.03 90 SER A O 1
ATOM 723 N N . LEU A 1 91 ? 19.615 -20.494 -10.318 1.00 44.50 91 LEU A N 1
ATOM 724 C CA . LEU A 1 91 ? 19.236 -19.310 -9.527 1.00 44.50 91 LEU A CA 1
ATOM 725 C C . LEU A 1 91 ? 20.290 -18.181 -9.593 1.00 44.50 91 LEU A C 1
ATOM 727 O O . LEU A 1 91 ? 20.091 -17.110 -9.028 1.00 44.50 91 LEU A O 1
ATOM 731 N N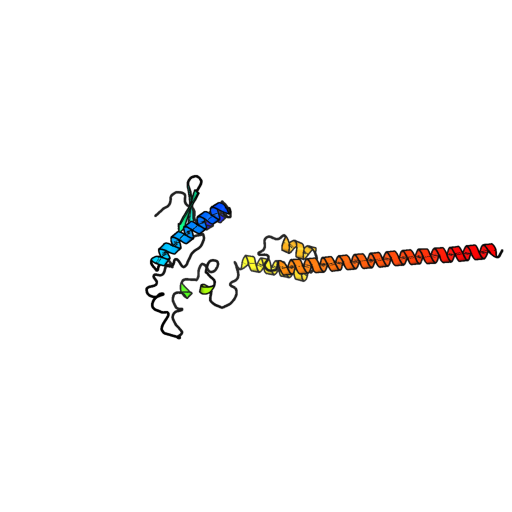 . THR A 1 92 ? 21.409 -18.385 -10.295 1.00 50.97 92 THR A N 1
ATOM 732 C CA . THR A 1 92 ? 22.653 -17.612 -10.098 1.00 50.97 92 THR A CA 1
ATOM 733 C C . THR A 1 92 ? 22.854 -16.399 -11.017 1.00 50.97 92 THR A C 1
ATOM 735 O O . THR A 1 92 ? 23.975 -16.011 -11.302 1.00 50.97 92 THR A O 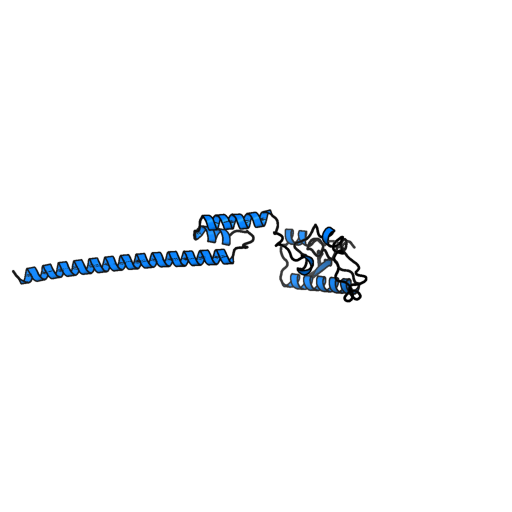1
ATOM 738 N N . ALA A 1 93 ? 21.781 -15.769 -11.474 1.00 43.16 93 ALA A N 1
ATOM 739 C CA . ALA A 1 93 ? 21.840 -14.439 -12.102 1.00 43.16 93 ALA A CA 1
ATOM 740 C C . ALA A 1 93 ? 20.517 -13.699 -11.879 1.00 43.16 93 ALA A C 1
ATOM 742 O O . ALA A 1 93 ? 20.495 -12.506 -11.600 1.00 43.16 93 ALA A O 1
ATOM 743 N N . PHE A 1 94 ? 19.419 -14.464 -11.890 1.00 42.84 94 PHE A N 1
ATOM 744 C CA . PHE A 1 94 ? 18.075 -14.007 -11.551 1.00 42.84 94 PHE A CA 1
ATOM 745 C C . PHE A 1 94 ? 17.978 -13.468 -10.114 1.00 42.84 94 PHE A C 1
ATOM 747 O O . PHE A 1 94 ? 17.418 -12.404 -9.913 1.00 42.84 94 PHE A O 1
ATOM 754 N N . GLY A 1 95 ? 18.587 -14.139 -9.126 1.00 42.56 95 GLY A N 1
ATOM 755 C CA . GLY A 1 95 ? 18.539 -13.696 -7.725 1.00 42.56 95 GLY A CA 1
ATOM 756 C C . GLY A 1 95 ? 19.517 -12.574 -7.347 1.00 42.56 95 GLY A C 1
ATOM 757 O O . GLY A 1 95 ? 19.349 -11.966 -6.300 1.00 42.56 95 GLY A O 1
ATOM 758 N N . GLN A 1 96 ? 20.542 -12.295 -8.164 1.00 42.44 96 GLN A N 1
ATOM 759 C CA . GLN A 1 96 ? 21.540 -11.249 -7.873 1.00 42.44 96 GLN A CA 1
ATOM 760 C C . GLN A 1 96 ? 21.187 -9.889 -8.485 1.00 42.44 96 GLN A C 1
ATOM 762 O O . GLN A 1 96 ? 21.612 -8.867 -7.958 1.00 42.44 96 GLN A O 1
ATOM 767 N N . ALA A 1 97 ? 20.393 -9.863 -9.558 1.00 46.12 97 ALA A N 1
ATOM 768 C CA . ALA A 1 97 ? 19.947 -8.622 -10.187 1.00 46.12 97 ALA A CA 1
ATOM 769 C C . ALA A 1 97 ? 18.724 -7.992 -9.480 1.00 46.12 97 ALA A C 1
ATOM 771 O O . ALA A 1 97 ? 18.498 -6.790 -9.573 1.00 46.12 97 ALA A O 1
ATOM 772 N N . ILE A 1 98 ? 17.973 -8.792 -8.713 1.00 46.78 98 ILE A N 1
ATOM 773 C CA . ILE A 1 98 ? 16.808 -8.382 -7.912 1.00 46.78 98 ILE A CA 1
ATOM 774 C C . ILE A 1 98 ? 17.280 -7.989 -6.502 1.00 46.78 98 ILE A C 1
ATOM 776 O O . ILE A 1 98 ? 16.963 -8.640 -5.513 1.00 46.78 98 ILE A O 1
ATOM 780 N N . PHE A 1 99 ? 18.114 -6.955 -6.386 1.00 42.66 99 PHE A N 1
ATOM 781 C CA . PHE A 1 99 ? 18.488 -6.403 -5.072 1.00 42.66 99 PHE A CA 1
ATOM 782 C C . PHE A 1 99 ? 17.860 -5.032 -4.785 1.00 42.66 99 PHE A C 1
ATOM 784 O O . PHE A 1 99 ? 17.929 -4.572 -3.651 1.00 42.66 99 PHE A O 1
ATOM 791 N N . GLY A 1 100 ? 17.197 -4.402 -5.764 1.00 41.09 100 GLY A N 1
ATOM 792 C CA . GLY A 1 100 ? 16.749 -3.008 -5.644 1.00 41.09 100 GLY A CA 1
ATOM 793 C C . GLY A 1 100 ? 15.245 -2.752 -5.522 1.00 41.09 100 GLY A C 1
ATOM 794 O O . GLY A 1 100 ? 14.864 -1.631 -5.202 1.00 41.09 100 GLY A O 1
ATOM 795 N N . THR A 1 101 ? 14.354 -3.707 -5.811 1.00 49.88 101 THR A N 1
ATOM 796 C CA . THR A 1 101 ? 12.924 -3.378 -6.027 1.00 49.88 101 THR A CA 1
ATOM 797 C C . THR A 1 101 ? 12.007 -4.556 -5.668 1.00 49.88 101 THR A C 1
ATOM 799 O O . THR A 1 101 ? 11.277 -5.103 -6.485 1.00 49.88 101 THR A O 1
ATOM 802 N N . TRP A 1 102 ? 12.067 -4.984 -4.407 1.00 49.66 102 TRP A N 1
ATOM 803 C CA . TRP A 1 102 ? 11.259 -6.101 -3.894 1.00 49.66 102 TRP A CA 1
ATOM 804 C C . TRP A 1 102 ? 9.757 -5.778 -3.779 1.00 49.66 102 TRP A C 1
ATOM 806 O O . TRP A 1 102 ? 8.936 -6.688 -3.818 1.00 49.66 102 TRP A O 1
ATOM 816 N N . GLU A 1 103 ? 9.387 -4.497 -3.676 1.00 52.41 103 GLU A N 1
ATOM 817 C CA . GLU A 1 103 ? 8.005 -4.044 -3.435 1.00 52.41 103 GLU A CA 1
ATOM 818 C C . GLU A 1 103 ? 7.066 -4.221 -4.646 1.00 52.41 103 GLU A C 1
ATOM 820 O O . GLU A 1 103 ? 5.853 -4.306 -4.471 1.00 52.41 103 GLU A O 1
ATOM 825 N N . TYR A 1 104 ? 7.616 -4.349 -5.860 1.00 54.38 104 TYR A N 1
ATOM 826 C CA . TYR A 1 104 ? 6.841 -4.426 -7.108 1.00 54.38 104 TYR A CA 1
ATOM 827 C C . TYR A 1 104 ? 6.955 -5.777 -7.842 1.00 54.38 104 TYR A C 1
ATOM 829 O O . TYR A 1 104 ? 6.373 -5.952 -8.913 1.00 54.38 104 TYR A O 1
ATOM 837 N N . ALA A 1 105 ? 7.687 -6.749 -7.287 1.00 51.41 105 ALA A N 1
ATOM 838 C CA . ALA A 1 105 ? 7.872 -8.053 -7.921 1.00 51.41 105 ALA A CA 1
ATOM 839 C C . ALA A 1 105 ? 6.620 -8.950 -7.766 1.00 51.41 105 ALA A C 1
ATOM 841 O O . ALA A 1 105 ? 6.079 -9.038 -6.661 1.00 51.41 105 ALA A O 1
ATOM 842 N N . PRO A 1 106 ? 6.166 -9.655 -8.822 1.00 44.62 106 PRO A N 1
ATOM 843 C CA . PRO A 1 106 ? 5.048 -10.595 -8.744 1.00 44.62 106 PRO A CA 1
ATOM 844 C C . PRO A 1 106 ? 5.360 -11.814 -7.842 1.00 44.62 106 PRO A C 1
ATOM 846 O O . PRO A 1 106 ? 6.523 -12.212 -7.711 1.00 44.62 106 PRO A O 1
ATOM 849 N N . PRO A 1 107 ? 4.344 -12.419 -7.192 1.00 46.91 107 PRO A N 1
ATOM 850 C CA . PRO A 1 107 ? 4.514 -13.371 -6.084 1.00 46.91 107 PRO A CA 1
ATOM 851 C C . PRO A 1 107 ? 5.315 -14.631 -6.444 1.00 46.91 107 PRO A C 1
ATOM 853 O O . PRO A 1 107 ? 6.012 -15.193 -5.601 1.00 46.91 107 PRO A O 1
ATOM 856 N N . GLU A 1 108 ? 5.285 -15.068 -7.700 1.00 44.88 108 GLU A N 1
ATOM 857 C CA . GLU A 1 108 ? 6.071 -16.195 -8.209 1.00 44.88 108 GLU A CA 1
ATOM 858 C C . GLU A 1 108 ? 7.583 -15.913 -8.290 1.00 44.88 108 GLU A C 1
ATOM 860 O O . GLU A 1 108 ? 8.385 -16.847 -8.285 1.00 44.88 108 GLU A O 1
ATOM 865 N N . GLN A 1 109 ? 7.987 -14.640 -8.331 1.00 44.28 109 GLN A N 1
ATOM 866 C CA . GLN A 1 109 ? 9.390 -14.209 -8.314 1.00 44.28 109 GLN A CA 1
ATOM 867 C C . GLN A 1 109 ? 9.915 -13.962 -6.898 1.00 44.28 109 GLN A C 1
ATOM 869 O O . GLN A 1 109 ? 11.126 -13.947 -6.689 1.00 44.28 109 GLN A O 1
ATOM 874 N N . GLN A 1 110 ? 9.015 -13.819 -5.923 1.00 46.34 110 GLN A N 1
ATOM 875 C CA . GLN A 1 110 ? 9.357 -13.524 -4.532 1.00 46.34 110 GLN A CA 1
ATOM 876 C C . GLN A 1 110 ? 9.992 -14.721 -3.811 1.00 46.34 110 GLN A C 1
ATOM 878 O O . GLN A 1 110 ? 10.615 -14.543 -2.768 1.00 46.34 110 GLN A O 1
ATOM 883 N N . GLY A 1 111 ? 9.910 -15.928 -4.387 1.00 41.31 111 GLY A N 1
ATOM 884 C CA . GLY A 1 111 ? 10.409 -17.148 -3.764 1.00 41.31 111 GLY A CA 1
ATOM 885 C C . GLY A 1 111 ? 9.621 -17.487 -2.495 1.00 41.31 111 GLY A C 1
ATOM 886 O O . GLY A 1 111 ? 9.173 -16.634 -1.737 1.00 41.31 111 GLY A O 1
ATOM 887 N N . ASN A 1 112 ? 9.415 -18.770 -2.224 1.00 43.00 112 ASN A N 1
ATOM 888 C CA . ASN A 1 112 ? 8.726 -19.151 -0.997 1.00 43.00 112 ASN A CA 1
ATOM 889 C C . ASN A 1 112 ? 9.701 -19.001 0.192 1.00 43.00 112 ASN A C 1
ATOM 891 O O . ASN A 1 112 ? 10.446 -19.952 0.441 1.00 43.00 112 ASN A O 1
ATOM 895 N N . LYS A 1 113 ? 9.764 -17.813 0.843 1.00 35.44 113 LYS A N 1
ATOM 896 C CA . LYS A 1 113 ? 10.270 -17.526 2.221 1.00 35.44 113 LYS A CA 1
ATOM 897 C C . LYS A 1 113 ? 10.437 -16.016 2.528 1.00 35.44 113 LYS A C 1
ATOM 899 O O . LYS A 1 113 ? 10.677 -15.241 1.616 1.00 35.44 113 LYS A O 1
ATOM 904 N N . PRO A 1 114 ? 10.534 -15.666 3.830 1.00 35.19 114 PRO A N 1
ATOM 905 C CA . PRO A 1 114 ? 9.472 -15.053 4.632 1.00 35.19 114 PRO A CA 1
ATOM 906 C C . PRO A 1 114 ? 9.168 -13.598 4.223 1.00 35.19 114 PRO A C 1
ATOM 908 O O . PRO A 1 114 ? 10.025 -12.923 3.671 1.00 35.19 114 PRO A O 1
ATOM 911 N N . VAL A 1 115 ? 7.961 -13.127 4.554 1.00 37.88 115 VAL A N 1
ATOM 912 C CA . VAL A 1 115 ? 7.480 -11.734 4.443 1.00 37.88 115 VAL A CA 1
ATOM 913 C C . VAL A 1 115 ? 8.627 -10.715 4.465 1.00 37.88 115 VAL A C 1
ATOM 915 O O . VAL A 1 115 ? 9.186 -10.427 5.524 1.00 37.88 115 VAL A O 1
ATOM 918 N N . SER A 1 116 ? 8.976 -10.171 3.298 1.00 35.91 116 SER A N 1
ATOM 919 C CA . SER A 1 116 ? 9.849 -9.008 3.205 1.00 35.91 116 SER A CA 1
ATOM 920 C C . SER A 1 116 ? 9.104 -7.824 3.807 1.00 35.91 116 SER A C 1
ATOM 922 O O . SER A 1 116 ? 8.024 -7.439 3.360 1.00 35.91 116 SER A O 1
ATOM 924 N N . THR A 1 117 ? 9.667 -7.296 4.880 1.00 37.31 117 THR A N 1
ATOM 925 C CA . THR A 1 117 ? 9.188 -6.124 5.597 1.00 37.31 117 THR A CA 1
ATOM 926 C C . THR A 1 117 ? 9.154 -4.897 4.660 1.00 37.31 117 THR A C 1
ATOM 928 O O . THR A 1 117 ? 10.211 -4.574 4.115 1.00 37.31 117 THR A O 1
ATOM 931 N N . PRO A 1 118 ? 8.015 -4.181 4.484 1.00 38.06 118 PRO A N 1
ATOM 932 C CA . PRO A 1 118 ? 8.015 -2.760 4.103 1.00 38.06 118 PRO A CA 1
ATOM 933 C C . PRO A 1 118 ? 9.094 -1.952 4.849 1.00 38.06 118 PRO A C 1
ATOM 935 O O . PRO A 1 118 ? 9.474 -2.353 5.949 1.00 38.06 118 PRO A O 1
ATOM 938 N N . LYS A 1 119 ? 9.585 -0.847 4.249 1.00 46.84 119 LYS A N 1
ATOM 939 C CA . LYS A 1 119 ? 10.587 0.103 4.804 1.00 46.84 119 LYS A CA 1
ATOM 940 C C . LYS A 1 119 ? 10.731 -0.049 6.324 1.00 46.84 119 LYS A C 1
ATOM 942 O O . LYS A 1 119 ? 9.749 0.184 7.032 1.00 46.84 119 LYS A O 1
ATOM 947 N N . SER A 1 120 ? 11.917 -0.460 6.798 1.00 48.78 120 SER A N 1
ATOM 948 C CA . SER A 1 120 ? 12.186 -0.819 8.207 1.00 48.78 120 SER A CA 1
ATOM 949 C C . SER A 1 120 ? 11.570 0.153 9.205 1.00 48.78 120 SER A C 1
ATOM 951 O O . SER A 1 120 ? 11.097 -0.261 10.259 1.00 48.78 120 SER A O 1
ATOM 953 N N . ASP A 1 121 ? 11.523 1.424 8.830 1.00 54.47 121 ASP A N 1
ATOM 954 C CA . ASP A 1 121 ? 11.082 2.520 9.675 1.00 54.47 121 ASP A CA 1
ATOM 955 C C . ASP A 1 121 ? 9.553 2.511 9.855 1.00 54.47 121 ASP A C 1
ATOM 957 O O . ASP A 1 121 ? 9.066 2.584 10.978 1.00 54.47 121 ASP A O 1
ATOM 961 N N . GLY A 1 122 ? 8.777 2.264 8.793 1.00 59.09 122 GLY A N 1
ATOM 962 C CA . GLY A 1 122 ? 7.308 2.271 8.848 1.00 59.09 122 GLY A CA 1
ATOM 963 C C . GLY A 1 122 ? 6.691 1.044 9.529 1.00 59.09 122 GLY A C 1
ATOM 964 O O . GLY A 1 122 ? 5.645 1.157 10.172 1.00 59.09 122 GLY A O 1
ATOM 965 N N . ILE A 1 123 ? 7.325 -0.133 9.429 1.00 63.41 123 ILE A N 1
ATOM 966 C CA . ILE A 1 123 ? 6.876 -1.310 10.200 1.00 63.41 123 ILE A CA 1
ATOM 967 C C . ILE A 1 123 ? 7.282 -1.198 11.648 1.00 63.41 123 ILE A C 1
ATOM 969 O O . ILE A 1 123 ? 6.464 -1.501 12.510 1.00 63.41 123 ILE A O 1
ATOM 973 N N . ALA A 1 124 ? 8.529 -0.814 11.923 1.00 69.06 124 ALA A N 1
ATOM 974 C CA . ALA A 1 124 ? 8.976 -0.677 13.298 1.00 69.06 124 ALA A CA 1
ATOM 975 C C . ALA A 1 124 ? 8.096 0.335 14.040 1.00 69.06 124 ALA A C 1
ATOM 977 O O . ALA A 1 124 ? 7.725 0.093 15.185 1.00 69.06 124 ALA A O 1
ATOM 978 N N . GLU A 1 125 ? 7.691 1.418 13.375 1.00 73.25 125 GLU A N 1
ATOM 979 C CA . GLU A 1 125 ? 6.728 2.378 13.910 1.00 73.25 125 GLU A CA 1
ATOM 980 C C . GLU A 1 125 ? 5.328 1.780 14.116 1.00 73.25 125 GLU A C 1
ATOM 982 O O . GLU A 1 125 ? 4.753 1.974 15.187 1.00 73.25 125 GLU A O 1
ATOM 987 N N . ASP A 1 126 ? 4.786 1.020 13.154 1.00 77.25 126 ASP A N 1
ATOM 988 C CA . ASP A 1 126 ? 3.469 0.373 13.295 1.00 77.25 126 ASP A CA 1
ATOM 989 C C . ASP A 1 126 ? 3.450 -0.693 14.399 1.00 77.25 126 ASP A C 1
ATOM 991 O O . ASP A 1 126 ? 2.542 -0.706 15.228 1.00 77.25 126 ASP A O 1
ATOM 995 N N . ASP A 1 127 ? 4.464 -1.559 14.451 1.00 80.38 127 ASP A N 1
ATOM 996 C CA . ASP A 1 127 ? 4.588 -2.605 15.465 1.00 80.38 127 ASP A CA 1
ATOM 997 C C . ASP A 1 127 ? 4.846 -1.993 16.853 1.00 80.38 127 ASP A C 1
ATOM 999 O O . ASP A 1 127 ? 4.276 -2.466 17.836 1.00 80.38 127 ASP A O 1
ATOM 1003 N N . LYS A 1 128 ? 5.614 -0.898 16.952 1.00 81.38 128 LYS A N 1
ATOM 1004 C CA . LYS A 1 128 ? 5.808 -0.162 18.212 1.00 81.38 128 LYS A CA 1
ATOM 1005 C C . LYS A 1 128 ? 4.516 0.501 18.682 1.00 81.38 128 LYS A C 1
ATOM 1007 O O . LYS A 1 128 ? 4.164 0.372 19.852 1.00 81.38 128 LYS A O 1
ATOM 1012 N N . ALA A 1 129 ? 3.794 1.178 17.789 1.00 82.25 129 ALA A N 1
ATOM 1013 C CA . ALA A 1 129 ? 2.512 1.799 18.115 1.00 82.25 129 ALA A CA 1
ATOM 1014 C C . ALA A 1 129 ? 1.472 0.751 18.543 1.00 82.25 129 ALA A C 1
ATOM 1016 O O . ALA A 1 129 ? 0.750 0.954 19.520 1.00 82.25 129 ALA A O 1
ATOM 1017 N N . TRP A 1 130 ? 1.442 -0.396 17.859 1.00 84.69 130 TRP A N 1
ATOM 1018 C CA . TRP A 1 130 ? 0.620 -1.541 18.238 1.00 84.69 130 TRP A CA 1
ATOM 1019 C C . TRP A 1 130 ? 1.013 -2.104 19.606 1.00 84.69 130 TRP A C 1
ATOM 1021 O O . TRP A 1 130 ? 0.146 -2.314 20.451 1.00 84.69 130 TRP A O 1
ATOM 1031 N N . GLN A 1 131 ? 2.307 -2.299 19.863 1.00 84.81 131 GLN A N 1
ATOM 1032 C CA . GLN A 1 131 ? 2.791 -2.815 21.139 1.00 84.81 131 GLN A CA 1
ATOM 1033 C C . GLN A 1 131 ? 2.435 -1.875 22.295 1.00 84.81 131 GLN A C 1
ATOM 1035 O O . GLN A 1 131 ? 1.907 -2.336 23.302 1.00 84.81 131 GLN A O 1
ATOM 1040 N N . THR A 1 132 ? 2.624 -0.563 22.134 1.00 85.00 132 THR A N 1
ATOM 1041 C CA . THR A 1 132 ? 2.198 0.426 23.135 1.00 85.00 132 THR A CA 1
ATOM 1042 C C . THR A 1 132 ? 0.686 0.375 23.374 1.00 85.00 132 THR A C 1
ATOM 1044 O O . THR A 1 132 ? 0.244 0.465 24.519 1.00 85.00 132 THR A O 1
ATOM 1047 N N . ALA A 1 133 ? -0.121 0.181 22.324 1.00 85.44 133 ALA A N 1
ATOM 1048 C CA . ALA A 1 133 ? -1.566 0.033 22.474 1.00 85.44 133 ALA A CA 1
ATOM 1049 C C . ALA A 1 133 ? -1.947 -1.245 23.238 1.00 85.44 133 ALA A C 1
ATOM 1051 O O . ALA A 1 133 ? -2.814 -1.201 24.110 1.00 85.44 133 ALA A O 1
ATOM 1052 N N . CYS A 1 134 ? -1.267 -2.361 22.967 1.00 80.94 134 CYS A N 1
ATOM 1053 C CA . CYS A 1 134 ? -1.439 -3.606 23.712 1.00 80.94 134 CYS A CA 1
ATOM 1054 C C . CYS A 1 134 ? -0.978 -3.502 25.170 1.00 80.94 134 CYS A C 1
ATOM 1056 O O . CYS A 1 134 ? -1.628 -4.071 26.041 1.00 80.94 134 CYS A O 1
ATOM 1058 N N . GLU A 1 135 ? 0.113 -2.785 25.444 1.00 84.44 135 GLU A N 1
ATOM 1059 C CA . GLU A 1 135 ? 0.629 -2.567 26.802 1.00 84.44 135 GLU A CA 1
ATOM 1060 C C . GLU A 1 135 ? -0.330 -1.720 27.643 1.00 84.44 135 GLU A C 1
ATOM 1062 O O . GLU A 1 135 ? -0.555 -2.020 28.813 1.00 84.44 135 GLU A O 1
ATOM 1067 N N . GLN A 1 136 ? -0.928 -0.685 27.049 1.00 85.69 136 GLN A N 1
ATOM 1068 C CA . GLN A 1 136 ? -1.925 0.141 27.732 1.00 85.69 136 GLN A CA 1
ATOM 1069 C C . GLN A 1 136 ? -3.275 -0.577 27.848 1.00 85.69 136 GLN A C 1
ATOM 1071 O O . GLN A 1 136 ? -3.968 -0.417 28.849 1.00 85.69 136 GLN A O 1
ATOM 1076 N N . ASN A 1 137 ? -3.647 -1.367 26.837 1.00 85.81 137 ASN A N 1
ATOM 1077 C CA . ASN A 1 137 ? -4.902 -2.113 26.746 1.00 85.81 137 ASN A CA 1
ATOM 1078 C C . ASN A 1 137 ? -6.154 -1.277 27.092 1.00 85.81 137 ASN A C 1
ATOM 1080 O O . ASN A 1 137 ? -7.096 -1.767 27.717 1.00 85.81 137 ASN A O 1
ATOM 1084 N N . THR A 1 138 ? -6.163 -0.004 26.694 1.00 84.50 138 THR A N 1
ATOM 1085 C CA . THR A 1 138 ? -7.284 0.920 26.901 1.00 84.50 138 THR A CA 1
ATOM 1086 C C . THR A 1 138 ? -7.983 1.253 25.589 1.00 84.50 138 THR A C 1
ATOM 1088 O O . THR A 1 138 ? -7.421 1.126 24.497 1.00 84.50 138 THR A O 1
ATOM 1091 N N . LEU A 1 139 ? -9.227 1.721 25.697 1.00 84.12 139 LEU A N 1
ATOM 1092 C CA . LEU A 1 139 ? -10.027 2.172 24.558 1.00 84.12 139 LEU A CA 1
ATOM 1093 C C . LEU A 1 139 ? -9.309 3.291 23.793 1.00 84.12 139 LEU A C 1
ATOM 1095 O O . LEU A 1 139 ? -9.233 3.270 22.566 1.00 84.12 139 LEU A O 1
ATOM 1099 N N . GLU A 1 140 ? -8.731 4.235 24.530 1.00 84.06 140 GLU A N 1
ATOM 1100 C CA . GLU A 1 140 ? -8.020 5.397 24.011 1.00 84.06 140 GLU A CA 1
ATOM 1101 C C . GLU A 1 140 ? -6.754 4.987 23.250 1.00 84.06 140 GLU A C 1
ATOM 1103 O O . GLU A 1 140 ? -6.476 5.540 22.186 1.00 84.06 140 GLU A O 1
ATOM 1108 N N . ALA A 1 141 ? -6.025 3.981 23.741 1.00 81.44 141 ALA A N 1
ATOM 1109 C CA . ALA A 1 141 ? -4.793 3.511 23.117 1.00 81.44 141 ALA A CA 1
ATOM 1110 C C . ALA A 1 141 ? -5.053 2.823 21.767 1.00 81.44 141 ALA A C 1
ATOM 1112 O O . ALA A 1 141 ? -4.407 3.144 20.765 1.00 81.44 141 ALA A O 1
ATOM 1113 N N . TYR A 1 142 ? -6.057 1.941 21.696 1.00 83.62 142 TYR A N 1
ATOM 1114 C CA . TYR A 1 142 ? -6.452 1.321 20.427 1.00 83.62 142 TYR A CA 1
ATOM 1115 C C . TYR A 1 142 ? -7.062 2.342 19.453 1.00 83.62 142 TYR A C 1
ATOM 1117 O O . TYR A 1 142 ? -6.802 2.270 18.252 1.00 83.62 142 TYR A O 1
ATOM 1125 N N . GLN A 1 143 ? -7.815 3.338 19.937 1.00 84.12 143 GLN A N 1
ATOM 1126 C CA . GLN A 1 143 ? -8.304 4.436 19.093 1.00 84.12 143 GLN A CA 1
ATOM 1127 C C . GLN A 1 143 ? -7.167 5.297 18.533 1.00 84.12 143 GLN A C 1
ATOM 1129 O O . GLN A 1 143 ? -7.221 5.683 17.364 1.00 84.12 143 GLN A O 1
ATOM 1134 N N . ALA A 1 144 ? -6.146 5.598 19.340 1.00 80.38 144 ALA A N 1
ATOM 1135 C CA . ALA A 1 144 ? -4.974 6.353 18.907 1.00 80.38 144 ALA A CA 1
ATOM 1136 C C . ALA A 1 144 ? -4.203 5.604 17.810 1.00 80.38 144 ALA A C 1
ATOM 1138 O O . ALA A 1 144 ? -3.875 6.205 16.788 1.00 80.38 144 ALA A O 1
ATOM 1139 N N . TYR A 1 145 ? -4.013 4.288 17.963 1.00 82.12 145 TYR A N 1
ATOM 1140 C CA . TYR A 1 145 ? -3.421 3.435 16.927 1.00 82.12 145 TYR A CA 1
ATOM 1141 C C . TYR A 1 145 ? -4.218 3.486 15.612 1.00 82.12 145 TYR A C 1
ATOM 1143 O O . TYR A 1 145 ? -3.658 3.717 14.544 1.00 82.12 145 TYR A O 1
ATOM 1151 N N . LEU A 1 146 ? -5.548 3.359 15.679 1.00 80.38 146 LEU A N 1
ATOM 1152 C CA . LEU A 1 146 ? -6.417 3.384 14.494 1.00 80.38 146 LEU A CA 1
ATOM 1153 C C . LEU A 1 146 ? -6.432 4.741 13.767 1.00 80.38 146 LEU A C 1
ATOM 1155 O O . LEU A 1 146 ? -6.550 4.781 12.537 1.00 80.38 146 LEU A O 1
ATOM 1159 N N . LYS A 1 147 ? -6.323 5.846 14.516 1.00 80.38 147 LYS A N 1
ATOM 1160 C CA . LYS A 1 147 ? -6.281 7.218 13.983 1.00 80.38 147 LYS A CA 1
ATOM 1161 C C . LYS A 1 147 ? -4.900 7.629 13.463 1.00 80.38 147 LYS A C 1
ATOM 1163 O O . LYS A 1 147 ? -4.822 8.612 12.734 1.00 80.38 147 LYS A O 1
ATOM 1168 N N . GLY A 1 148 ? -3.840 6.909 13.828 1.00 77.25 148 GLY A N 1
ATOM 1169 C CA . GLY A 1 148 ? -2.475 7.192 13.392 1.00 77.25 148 GLY A CA 1
ATOM 1170 C C . GLY A 1 148 ? -2.254 7.007 11.885 1.00 77.25 148 GLY A C 1
ATOM 1171 O O . GLY A 1 148 ? -3.077 6.418 11.177 1.00 77.25 148 GLY A O 1
ATOM 1172 N N . ASN A 1 149 ? -1.104 7.489 11.408 1.00 71.44 149 ASN A N 1
ATOM 1173 C CA . ASN A 1 149 ? -0.661 7.371 10.012 1.00 71.44 149 ASN A CA 1
ATOM 1174 C C . ASN A 1 149 ? 0.254 6.151 9.768 1.00 71.44 149 ASN A C 1
ATOM 1176 O O . ASN A 1 149 ? 1.003 6.132 8.796 1.00 71.44 149 ASN A O 1
ATOM 1180 N N . THR A 1 150 ? 0.218 5.141 10.641 1.00 77.62 150 THR A N 1
ATOM 1181 C CA . THR A 1 150 ? 1.025 3.920 10.491 1.00 77.62 150 THR A CA 1
ATOM 1182 C C . THR A 1 150 ? 0.399 2.936 9.493 1.00 77.62 150 THR A C 1
ATOM 1184 O O . THR A 1 150 ? -0.722 3.130 9.016 1.00 77.62 150 THR A O 1
ATOM 1187 N N . LEU A 1 151 ? 1.121 1.853 9.178 1.00 71.56 151 LEU A N 1
ATOM 1188 C CA . LEU A 1 151 ? 0.718 0.828 8.204 1.00 71.56 151 LEU A CA 1
ATOM 1189 C C . LEU A 1 151 ? -0.568 0.065 8.576 1.00 71.56 151 LEU A C 1
ATOM 1191 O O . LEU A 1 151 ? -1.146 -0.597 7.713 1.00 71.56 151 LEU A O 1
ATOM 1195 N N . LYS A 1 152 ? -1.033 0.151 9.833 1.00 79.31 152 LYS A N 1
ATOM 1196 C CA . LYS A 1 152 ? -2.283 -0.457 10.328 1.00 79.31 152 LYS A CA 1
ATOM 1197 C C . LYS A 1 152 ? -2.340 -1.964 10.084 1.00 79.31 152 LYS A C 1
ATOM 1199 O O . LYS A 1 152 ? -3.402 -2.528 9.819 1.00 79.31 152 LYS A O 1
ATOM 1204 N N . ARG A 1 153 ? -1.209 -2.660 10.215 1.00 76.00 153 ARG A N 1
ATOM 1205 C CA . ARG A 1 153 ? -1.125 -4.102 9.943 1.00 76.00 153 ARG A CA 1
ATOM 1206 C C . ARG A 1 153 ? -1.948 -4.927 10.936 1.00 76.00 153 ARG A C 1
ATOM 1208 O O . ARG A 1 153 ? -2.416 -6.015 10.610 1.00 76.00 153 ARG A O 1
ATOM 1215 N N . HIS A 1 154 ? -2.179 -4.381 12.130 1.00 81.50 154 HIS A N 1
ATOM 1216 C CA . HIS A 1 154 ? -2.994 -4.992 13.181 1.00 81.50 154 HIS A CA 1
ATOM 1217 C C . HIS A 1 154 ? -4.423 -4.433 13.236 1.00 81.50 154 HIS A C 1
ATOM 1219 O O . HIS A 1 154 ? -5.094 -4.603 14.248 1.00 81.50 154 HIS A O 1
ATOM 1225 N N . LEU A 1 155 ? -4.918 -3.799 12.163 1.00 78.44 155 LEU A N 1
ATOM 1226 C CA . LEU A 1 155 ? -6.239 -3.151 12.099 1.00 78.44 155 LEU A CA 1
ATOM 1227 C C . LEU A 1 155 ? -7.376 -4.023 12.646 1.00 78.44 155 LEU A C 1
ATOM 1229 O O . LEU A 1 155 ? -8.138 -3.589 13.508 1.00 78.44 155 LEU A O 1
ATOM 1233 N N . GLU A 1 156 ? -7.485 -5.257 12.159 1.00 79.50 156 GLU A N 1
ATOM 1234 C CA . GLU A 1 156 ? -8.571 -6.160 12.548 1.00 79.50 156 GLU A CA 1
ATOM 1235 C C . GLU A 1 156 ? -8.463 -6.591 14.015 1.00 79.50 156 GLU A C 1
ATOM 1237 O O . GLU A 1 156 ? -9.467 -6.639 14.726 1.00 79.50 156 GLU A O 1
ATOM 1242 N N . LYS A 1 157 ? -7.238 -6.804 14.512 1.00 81.50 157 LYS A N 1
ATOM 1243 C CA . LYS A 1 157 ? -6.997 -7.102 15.931 1.00 81.50 157 LYS A CA 1
ATOM 1244 C C . LYS A 1 157 ? -7.320 -5.895 16.812 1.00 81.50 157 LYS A C 1
ATOM 1246 O O . LYS A 1 157 ? -7.995 -6.052 17.822 1.00 81.50 157 LYS A O 1
ATOM 1251 N N . ALA A 1 158 ? -6.908 -4.695 16.406 1.00 82.25 158 ALA A N 1
ATOM 1252 C CA . ALA A 1 158 ? -7.185 -3.449 17.116 1.00 82.25 158 ALA A CA 1
ATOM 1253 C C . ALA A 1 158 ? -8.691 -3.174 17.229 1.00 82.25 158 ALA A C 1
ATOM 1255 O O . ALA A 1 158 ? -9.179 -2.867 18.315 1.00 82.25 158 ALA A O 1
ATOM 1256 N N . LYS A 1 159 ? -9.447 -3.347 16.135 1.00 83.62 159 LYS A N 1
ATOM 1257 C CA . LYS A 1 159 ? -10.915 -3.236 16.145 1.00 83.62 159 LYS A CA 1
ATOM 1258 C C . LYS A 1 159 ? -11.554 -4.264 17.078 1.00 83.62 159 LYS A C 1
ATOM 1260 O O . LYS A 1 159 ? -12.453 -3.909 17.835 1.00 83.62 159 LYS A O 1
ATOM 1265 N N . ALA A 1 160 ? -11.095 -5.515 17.041 1.00 84.31 160 ALA A N 1
ATOM 1266 C CA . ALA A 1 160 ? -11.617 -6.569 17.906 1.00 84.31 160 ALA A CA 1
ATOM 1267 C C . ALA A 1 160 ? -11.361 -6.269 19.394 1.00 84.31 160 ALA A C 1
ATOM 1269 O O . ALA A 1 160 ? -12.285 -6.380 20.201 1.00 84.31 160 ALA A O 1
ATOM 1270 N N . CYS A 1 161 ? -10.149 -5.827 19.751 1.00 83.25 161 CYS A N 1
ATOM 1271 C CA . CYS A 1 161 ? -9.817 -5.406 21.115 1.00 83.25 161 CYS A CA 1
ATOM 1272 C C . CYS A 1 161 ? -10.685 -4.228 21.570 1.00 83.25 161 CYS A C 1
ATOM 1274 O O . CYS A 1 161 ? -11.243 -4.258 22.665 1.00 83.25 161 CYS A O 1
ATOM 1276 N N . LEU A 1 162 ? -10.861 -3.221 20.712 1.00 83.25 162 LEU A N 1
ATOM 1277 C CA . LEU A 1 162 ? -11.690 -2.055 21.006 1.00 83.25 162 LEU A CA 1
ATOM 1278 C C . LEU A 1 162 ? -13.152 -2.448 21.258 1.00 83.25 162 LEU A C 1
ATOM 1280 O O . LEU A 1 162 ? -13.724 -2.056 22.271 1.00 83.25 162 LEU A O 1
ATOM 1284 N N . GLN A 1 163 ? -13.734 -3.291 20.403 1.00 85.94 163 GLN A N 1
ATOM 1285 C CA . GLN A 1 163 ? -15.100 -3.787 20.594 1.00 85.94 163 GLN A CA 1
ATOM 1286 C C . GLN A 1 163 ? -15.251 -4.628 21.867 1.00 85.94 163 GLN A C 1
ATOM 1288 O O . GLN A 1 163 ? -16.293 -4.575 22.522 1.00 85.94 163 GLN A O 1
ATOM 1293 N N . ALA A 1 164 ? -14.241 -5.426 22.218 1.00 85.44 164 ALA A N 1
ATOM 1294 C CA . ALA A 1 164 ? -14.253 -6.215 23.444 1.00 85.44 164 ALA A CA 1
ATOM 1295 C C . ALA A 1 164 ? -14.258 -5.312 24.687 1.00 85.44 164 ALA A C 1
ATOM 1297 O O . ALA A 1 164 ? -15.106 -5.490 25.563 1.00 85.44 164 ALA A O 1
ATOM 1298 N N . LEU A 1 165 ? -13.389 -4.298 24.719 1.00 84.25 165 LEU A N 1
ATOM 1299 C CA . LEU A 1 165 ? -13.314 -3.327 25.814 1.00 84.25 165 LEU A CA 1
ATOM 1300 C C . LEU A 1 165 ? -14.585 -2.478 25.930 1.00 84.25 165 LEU A C 1
ATOM 1302 O O . LEU A 1 165 ? -15.068 -2.229 27.034 1.00 84.25 165 LEU A O 1
ATOM 1306 N N . GLU A 1 166 ? -15.180 -2.072 24.807 1.00 87.44 166 GLU A N 1
ATOM 1307 C CA . GLU A 1 166 ? -16.469 -1.373 24.808 1.00 87.44 166 GLU A CA 1
ATOM 1308 C C . GLU A 1 166 ? -17.581 -2.238 25.401 1.00 87.44 166 GLU A C 1
ATOM 1310 O O . GLU A 1 166 ? -18.336 -1.774 26.258 1.00 87.44 166 GLU A O 1
ATOM 1315 N N . LYS A 1 167 ? -17.668 -3.512 24.999 1.00 87.00 167 LYS A N 1
ATOM 1316 C CA . LYS A 1 167 ? -18.646 -4.457 25.558 1.00 87.00 167 LYS A CA 1
ATOM 1317 C C . LYS A 1 167 ? -18.442 -4.668 27.053 1.00 87.00 167 LYS A C 1
ATOM 1319 O O . LYS A 1 167 ? -19.423 -4.719 27.799 1.00 87.00 167 LYS A O 1
ATOM 1324 N N . GLU A 1 168 ? -17.197 -4.779 27.502 1.00 87.06 168 GLU A N 1
ATOM 1325 C CA . GLU A 1 168 ? -16.882 -4.926 28.920 1.00 87.06 168 GLU A CA 1
ATOM 1326 C C . GLU A 1 168 ? -17.307 -3.687 29.717 1.00 87.06 168 GLU A C 1
ATOM 1328 O O . GLU A 1 168 ? -18.033 -3.816 30.706 1.00 87.06 168 GLU A O 1
ATOM 1333 N N . LYS A 1 169 ? -16.967 -2.487 29.235 1.00 85.81 169 LYS A N 1
ATOM 1334 C CA . LYS A 1 169 ? -17.366 -1.214 29.852 1.00 85.81 169 LYS A CA 1
ATOM 1335 C C . LYS A 1 169 ? -18.888 -1.076 29.944 1.00 85.81 169 LYS A C 1
ATOM 1337 O O . LYS A 1 169 ? -19.412 -0.716 30.995 1.00 85.81 169 LYS A O 1
ATOM 1342 N N . GLN A 1 170 ? -19.613 -1.425 28.881 1.00 83.62 170 GLN A N 1
ATOM 1343 C CA . GLN A 1 170 ? -21.082 -1.432 28.882 1.00 83.62 170 GLN A CA 1
ATOM 1344 C C . GLN A 1 170 ? -21.654 -2.436 29.889 1.00 83.62 170 GLN A C 1
ATOM 1346 O O . GLN A 1 170 ? -22.621 -2.147 30.595 1.00 83.62 170 GLN A O 1
ATOM 1351 N N . THR A 1 171 ? -21.032 -3.609 30.002 1.00 87.38 171 THR A N 1
ATOM 1352 C CA . THR A 1 171 ? -21.446 -4.638 30.962 1.00 87.38 171 THR A CA 1
ATOM 1353 C C . THR A 1 171 ? -21.225 -4.180 32.403 1.00 87.38 171 THR A C 1
ATOM 1355 O O . THR A 1 171 ? -22.084 -4.410 33.254 1.00 87.38 171 THR A O 1
ATOM 1358 N N . GLN A 1 172 ? -20.107 -3.508 32.690 1.00 85.69 172 GLN A N 1
ATOM 1359 C CA . GLN A 1 172 ? -19.830 -2.938 34.010 1.00 85.69 172 GLN A CA 1
ATOM 1360 C C . GLN A 1 172 ? -20.848 -1.854 34.377 1.00 85.69 172 GLN A C 1
ATOM 1362 O O . GLN A 1 172 ? -21.478 -1.957 35.428 1.00 85.69 172 GLN A O 1
ATOM 1367 N N . LEU A 1 173 ? -21.094 -0.894 33.480 1.00 88.50 173 LEU A N 1
ATOM 1368 C CA . LEU A 1 173 ? -22.089 0.164 33.691 1.00 88.50 173 LEU A CA 1
ATOM 1369 C C . LEU A 1 173 ? -23.485 -0.405 33.954 1.00 88.50 173 LEU A C 1
ATOM 1371 O O . LEU A 1 173 ? -24.180 0.032 34.871 1.00 88.50 173 LEU A O 1
ATOM 1375 N N . ARG A 1 174 ? -23.885 -1.430 33.194 1.00 88.06 174 ARG A N 1
ATOM 1376 C CA . ARG A 1 174 ? -25.161 -2.115 33.405 1.00 88.06 174 ARG A CA 1
ATOM 1377 C C . ARG A 1 174 ? -25.234 -2.779 34.781 1.00 88.06 174 ARG A C 1
ATOM 1379 O O . ARG A 1 174 ? -26.236 -2.628 35.471 1.00 88.06 174 ARG A O 1
ATOM 1386 N N . ARG A 1 175 ? -24.179 -3.482 35.207 1.00 87.88 175 ARG A N 1
ATOM 1387 C CA . ARG A 1 175 ? -24.121 -4.116 36.537 1.00 87.88 175 ARG A CA 1
ATOM 1388 C C . ARG A 1 175 ? -24.183 -3.092 37.667 1.00 87.88 175 ARG A C 1
ATOM 1390 O O . ARG A 1 175 ? -24.820 -3.351 38.685 1.00 87.88 175 ARG A O 1
ATOM 1397 N N . GLU A 1 176 ? -23.532 -1.945 37.511 1.00 88.81 176 GLU A N 1
ATOM 1398 C CA . GLU A 1 176 ? -23.605 -0.854 38.485 1.00 88.81 176 GLU A CA 1
ATOM 1399 C C . GLU A 1 176 ? -25.003 -0.237 38.553 1.00 88.81 176 GLU A C 1
ATOM 1401 O O . GLU A 1 176 ? -25.512 -0.019 39.652 1.00 88.81 176 GLU A O 1
ATOM 1406 N N . ALA A 1 177 ? -25.652 -0.019 37.407 1.00 87.94 177 ALA A N 1
ATOM 1407 C CA . ALA A 1 177 ? -27.031 0.458 37.350 1.00 87.94 177 ALA A CA 1
ATOM 1408 C C . ALA A 1 177 ? -28.001 -0.528 38.022 1.00 87.94 177 ALA A C 1
ATOM 1410 O O . ALA A 1 177 ? -28.809 -0.125 38.855 1.00 87.94 177 ALA A O 1
ATOM 1411 N N . GLU A 1 178 ? -27.867 -1.828 37.743 1.00 89.81 178 GLU A N 1
ATOM 1412 C CA . GLU A 1 178 ? -28.671 -2.880 38.379 1.00 89.81 178 GLU A CA 1
ATOM 1413 C C . GLU A 1 178 ? -28.439 -2.943 39.899 1.00 89.81 178 GLU A C 1
ATOM 1415 O O . GLU A 1 178 ? -29.384 -3.138 40.665 1.00 89.81 178 GLU A O 1
ATOM 1420 N N . ARG A 1 179 ? -27.196 -2.746 40.365 1.00 88.38 179 ARG A N 1
ATOM 1421 C CA . ARG A 1 179 ? -26.880 -2.666 41.802 1.00 88.38 179 ARG A CA 1
ATOM 1422 C C . ARG A 1 179 ? -27.521 -1.450 42.464 1.00 88.38 179 ARG A C 1
ATOM 1424 O O . ARG A 1 179 ? -28.108 -1.607 43.531 1.00 88.38 179 ARG A O 1
ATOM 1431 N N . LYS A 1 180 ? -27.443 -0.270 41.840 1.00 88.81 180 LYS A N 1
ATOM 1432 C CA . LYS A 1 180 ? -28.088 0.954 42.347 1.00 88.81 180 LYS A CA 1
ATOM 1433 C C . LYS A 1 180 ? -29.603 0.794 42.421 1.00 88.81 180 LYS A C 1
ATOM 1435 O O . LYS A 1 180 ? -30.184 1.062 43.464 1.00 88.81 180 LYS A O 1
ATOM 1440 N N . GLN A 1 181 ? -30.219 0.244 41.376 1.00 89.56 181 GLN A N 1
ATOM 1441 C CA . GLN A 1 181 ? -31.662 0.012 41.345 1.00 89.56 181 GLN A CA 1
ATOM 1442 C C . GLN A 1 181 ? -32.117 -0.972 42.433 1.00 89.56 181 GLN A C 1
ATOM 1444 O O . GLN A 1 181 ? -33.142 -0.755 43.074 1.00 89.56 181 GLN A O 1
ATOM 1449 N N . LYS A 1 182 ? -31.352 -2.043 42.683 1.00 89.25 182 LYS A N 1
ATOM 1450 C CA . LYS A 1 182 ? -31.644 -2.978 43.782 1.00 89.25 182 LYS A CA 1
ATOM 1451 C C . LYS A 1 182 ? -31.502 -2.326 45.156 1.00 89.25 182 LYS A C 1
ATOM 1453 O O . LYS A 1 182 ? -32.345 -2.572 46.012 1.00 89.25 182 LYS A O 1
ATOM 1458 N N . ALA A 1 183 ? -30.477 -1.499 45.358 1.00 87.31 183 ALA A N 1
ATOM 1459 C CA . ALA A 1 183 ? -30.295 -0.765 46.608 1.00 87.31 183 ALA A CA 1
ATOM 1460 C C . ALA A 1 183 ? -31.456 0.213 46.862 1.00 87.31 183 ALA A C 1
ATOM 1462 O O . ALA A 1 183 ? -32.011 0.226 47.955 1.00 87.31 183 ALA A O 1
ATOM 1463 N N . GLU A 1 184 ? -31.892 0.950 45.836 1.00 88.50 184 GLU A N 1
ATOM 1464 C CA . GLU A 1 184 ? -33.056 1.844 45.917 1.00 88.50 184 GLU A CA 1
ATOM 1465 C C . GLU A 1 184 ? -34.354 1.082 46.222 1.00 88.50 184 GLU A C 1
ATOM 1467 O O . GLU A 1 184 ? -35.150 1.516 47.053 1.00 88.50 184 GLU A O 1
ATOM 1472 N N . GLN A 1 185 ? -34.575 -0.075 45.586 1.00 85.88 185 GLN A N 1
ATOM 1473 C CA . GLN A 1 185 ? -35.739 -0.921 45.870 1.00 85.88 185 GLN A CA 1
ATOM 1474 C C . GLN A 1 185 ? -35.726 -1.456 47.303 1.00 85.88 185 GLN A C 1
ATOM 1476 O O . GLN A 1 185 ? -36.776 -1.498 47.946 1.00 85.88 185 GLN A O 1
ATOM 1481 N N . GLN A 1 186 ? -34.557 -1.849 47.811 1.00 84.38 186 GLN A N 1
ATOM 1482 C CA . GLN A 1 186 ? -34.410 -2.313 49.185 1.00 84.38 186 GLN A CA 1
ATOM 1483 C C . GLN A 1 186 ? -34.669 -1.180 50.185 1.00 84.38 186 GLN A C 1
ATOM 1485 O O . GLN A 1 186 ? -35.441 -1.373 51.119 1.00 84.38 186 GLN A O 1
ATOM 1490 N N . GLU A 1 187 ? -34.131 0.019 49.948 1.00 85.50 187 GLU A N 1
ATOM 1491 C CA . GLU A 1 187 ? -34.400 1.188 50.793 1.00 85.50 187 GLU A CA 1
ATOM 1492 C C . GLU A 1 187 ? -35.894 1.556 50.790 1.00 85.50 187 GLU A C 1
ATOM 1494 O O . GLU A 1 187 ? -36.479 1.835 51.836 1.00 85.50 187 GLU A O 1
ATOM 1499 N N . GLN A 1 188 ? -36.558 1.507 49.630 1.00 80.50 188 GLN A N 1
ATOM 1500 C CA . GLN A 1 188 ? -38.004 1.729 49.542 1.00 80.50 188 GLN A CA 1
ATOM 1501 C C . GLN A 1 188 ? -38.808 0.649 50.276 1.00 80.50 188 GLN A C 1
ATOM 1503 O O . GLN A 1 188 ? -39.818 0.970 50.905 1.00 80.50 188 GLN A O 1
ATOM 1508 N N . ALA A 1 189 ? -38.381 -0.614 50.215 1.00 79.94 189 ALA A N 1
ATOM 1509 C CA . ALA A 1 189 ? -39.015 -1.707 50.947 1.00 79.94 189 ALA A CA 1
ATOM 1510 C C . ALA A 1 189 ? -38.842 -1.545 52.467 1.00 79.94 189 ALA A C 1
ATOM 1512 O O . ALA A 1 189 ? -39.809 -1.701 53.213 1.00 79.94 189 ALA A O 1
ATOM 1513 N N . GLU A 1 190 ? -37.651 -1.166 52.932 1.00 81.62 190 GLU A N 1
ATOM 1514 C CA . GLU A 1 190 ? -37.366 -0.889 54.344 1.00 81.62 190 GLU A CA 1
ATOM 1515 C C . GLU A 1 190 ? -38.158 0.321 54.859 1.00 81.62 190 GLU A C 1
ATOM 1517 O O . GLU A 1 190 ? -38.756 0.248 55.937 1.00 81.62 190 GLU A O 1
ATOM 1522 N N . ARG A 1 191 ? -38.256 1.402 54.069 1.00 78.00 191 ARG A N 1
ATOM 1523 C CA . ARG A 1 191 ? -39.106 2.562 54.385 1.00 78.00 191 ARG A CA 1
ATOM 1524 C C . ARG A 1 191 ? -40.576 2.165 54.498 1.00 78.00 191 ARG A C 1
ATOM 1526 O O . ARG A 1 191 ? -41.184 2.471 55.514 1.00 78.00 191 ARG A O 1
ATOM 1533 N N . LYS A 1 192 ? -41.128 1.432 53.522 1.00 77.31 192 LYS A N 1
ATOM 1534 C CA . LYS A 1 192 ? -42.519 0.942 53.578 1.00 77.31 192 LYS A CA 1
ATOM 1535 C C . LYS A 1 192 ? -42.770 0.054 54.795 1.00 77.31 192 LYS A C 1
ATOM 1537 O O . LYS A 1 192 ? -43.736 0.276 55.506 1.00 77.31 192 LYS A O 1
ATOM 1542 N N . THR A 1 193 ? -41.864 -0.879 55.089 1.00 76.81 193 THR A N 1
ATOM 1543 C CA . THR A 1 193 ? -41.983 -1.772 56.256 1.00 76.81 193 THR A CA 1
ATOM 1544 C C . THR A 1 193 ? -41.936 -0.995 57.575 1.00 76.81 193 THR A C 1
ATOM 1546 O O . THR A 1 193 ? -42.638 -1.330 58.526 1.00 76.81 193 THR A O 1
ATOM 1549 N N . THR A 1 194 ? -41.105 0.047 57.651 1.00 76.25 194 THR A N 1
ATOM 1550 C CA . THR A 1 194 ? -41.021 0.928 58.824 1.00 76.25 194 THR A CA 1
ATOM 1551 C C . THR A 1 194 ? -42.295 1.753 58.980 1.00 76.25 194 THR A C 1
ATOM 1553 O O . THR A 1 194 ? -42.822 1.844 60.084 1.00 76.25 194 THR A O 1
ATOM 1556 N N . THR A 1 195 ? -42.822 2.303 57.883 1.00 73.00 195 THR A N 1
ATOM 1557 C CA . THR A 1 195 ? -44.093 3.035 57.861 1.00 73.00 195 THR A CA 1
ATOM 1558 C C . THR A 1 195 ? -45.270 2.139 58.258 1.00 73.00 195 THR A C 1
ATOM 1560 O O . THR A 1 195 ? -46.033 2.527 59.135 1.00 73.00 195 THR A O 1
ATOM 1563 N N . ASP A 1 196 ? -45.374 0.924 57.715 1.00 71.19 196 ASP A N 1
ATOM 1564 C CA . ASP A 1 196 ? -46.436 -0.034 58.062 1.00 71.19 196 ASP A CA 1
ATOM 1565 C C . ASP A 1 196 ? -46.393 -0.432 59.546 1.00 71.19 196 ASP A C 1
ATOM 1567 O O . ASP A 1 196 ? -47.430 -0.491 60.204 1.00 71.19 196 ASP A O 1
ATOM 1571 N N . LYS A 1 197 ? -45.195 -0.642 60.113 1.00 71.94 197 LYS A N 1
ATOM 1572 C CA . LYS A 1 197 ? -45.034 -0.892 61.557 1.00 71.94 197 LYS A CA 1
ATOM 1573 C C . LYS A 1 197 ? -45.443 0.304 62.416 1.00 71.94 197 LYS A C 1
ATOM 1575 O O . LYS A 1 197 ? -45.923 0.102 63.526 1.00 71.94 197 LYS A O 1
ATOM 1580 N N . PHE A 1 198 ? -45.234 1.526 61.928 1.00 66.75 198 PHE A N 1
ATOM 1581 C CA . PHE A 1 198 ? -45.631 2.748 62.625 1.00 66.75 198 PHE A CA 1
ATOM 1582 C C . PHE A 1 198 ? -47.161 2.903 62.638 1.00 66.75 198 PHE A C 1
ATOM 1584 O O . PHE A 1 198 ? -47.735 3.142 63.695 1.00 66.75 198 PHE A O 1
ATOM 1591 N N . PHE A 1 199 ? -47.826 2.655 61.503 1.00 62.41 199 PHE A N 1
ATOM 1592 C CA . PHE A 1 199 ? -49.292 2.666 61.407 1.00 62.41 199 PHE A CA 1
ATOM 1593 C C . PHE A 1 199 ? -49.957 1.550 62.229 1.00 62.41 199 PHE A C 1
ATOM 1595 O O . PHE A 1 199 ? -50.958 1.803 62.892 1.00 62.41 199 PHE A O 1
ATOM 1602 N N . GLN A 1 200 ? -49.380 0.342 62.272 1.00 61.53 200 GLN A N 1
ATOM 1603 C CA . GLN A 1 200 ? -49.875 -0.732 63.149 1.00 61.53 200 GLN A CA 1
ATOM 1604 C C . GLN A 1 200 ? -49.755 -0.404 64.644 1.00 61.53 200 GLN A C 1
ATOM 1606 O O . GLN A 1 200 ? -50.532 -0.921 65.441 1.00 61.53 200 GLN A O 1
ATOM 1611 N N . PHE A 1 201 ? -48.782 0.420 65.041 1.00 58.81 201 PHE A N 1
ATOM 1612 C CA . PHE A 1 201 ? -48.633 0.848 66.433 1.00 58.81 201 PHE A CA 1
ATOM 1613 C C . PHE A 1 201 ? -49.662 1.919 66.825 1.00 58.81 201 PHE A C 1
ATOM 1615 O O . PHE A 1 201 ? -50.111 1.911 67.966 1.00 58.81 201 PHE A O 1
ATOM 1622 N N . GLU A 1 202 ? -50.061 2.805 65.906 1.00 62.12 202 GLU A N 1
ATOM 1623 C CA . GLU A 1 202 ? -51.101 3.817 66.162 1.00 62.12 202 GLU A CA 1
ATOM 1624 C C . GLU A 1 202 ? -52.522 3.233 66.236 1.00 62.12 202 GLU A C 1
ATOM 1626 O O . GLU A 1 202 ? -53.332 3.751 66.992 1.00 62.12 202 GLU A O 1
ATOM 1631 N N . GLU A 1 203 ? -52.838 2.139 65.532 1.00 61.41 203 GLU A N 1
ATOM 1632 C CA . GLU A 1 203 ? -54.145 1.457 65.666 1.00 61.41 203 GLU A CA 1
ATOM 1633 C C . GLU A 1 203 ? -54.321 0.695 66.998 1.00 61.41 203 GLU A C 1
ATOM 1635 O O . GLU A 1 203 ? -55.424 0.252 67.321 1.00 61.41 203 GLU A O 1
ATOM 1640 N N . LEU A 1 204 ? -53.242 0.509 67.766 1.00 55.84 204 LEU A N 1
ATOM 1641 C CA . LEU A 1 204 ? -53.214 -0.267 69.013 1.00 55.84 204 LEU A CA 1
ATOM 1642 C C . LEU A 1 204 ? -53.258 0.593 70.291 1.00 55.84 204 LEU A C 1
ATOM 1644 O O . LEU A 1 204 ? -53.232 0.028 71.388 1.00 55.84 204 LEU A O 1
ATOM 1648 N N . ILE A 1 205 ? -53.321 1.923 70.161 1.00 51.47 205 ILE A N 1
ATOM 1649 C CA . ILE A 1 205 ? -53.410 2.909 71.257 1.00 51.47 205 ILE A CA 1
ATOM 1650 C C . ILE A 1 205 ? -54.780 3.590 71.203 1.00 51.47 205 ILE A C 1
ATOM 1652 O O . ILE A 1 205 ? -55.391 3.739 72.286 1.00 51.47 205 ILE A O 1
#

Foldseek 3Di:
DDDPQWDFQVVCCVPVNDDDPVQVVQAVVLVVVVQVVCVVQQKHQQADDRRQWTWHDDPPHIDIDGHDSVVIDRDPDPPPPPDDDDDDDPVPPLVVVPPPHQPPGDPVSNPPDDDDDDPPVQVVVLVVLVVVLVVVLDLVSLVCSVPDPGPCPCVVVSVVSNVVRVVVVVVVVVVVVVVVVVVVVVVVVVVVVVVVVVVVVVVVD

Radius of gyration: 33.58 Å; chains: 1; bounding box: 77×50×100 Å

pLDDT: mean 73.11, std 17.98, range [33.38, 93.31]